Protein AF-A0A1V5JSL5-F1 (afdb_monomer)

Radius of gyration: 21.07 Å; Cα contacts (8 Å, |Δi|>4): 525; chains: 1; bounding box: 49×39×56 Å

Solvent-accessible surface area (backbone atoms only — not comparable to full-atom values): 15839 Å² total; per-residue (Å²): 107,67,76,60,48,75,71,40,87,68,53,88,83,47,91,36,71,46,74,45,79,84,43,42,60,66,65,46,59,67,71,62,41,49,54,54,40,52,53,46,31,54,39,33,77,69,66,75,24,79,28,28,33,38,22,18,40,32,73,51,55,53,72,71,56,50,54,55,42,44,76,36,37,42,53,28,42,31,31,57,52,43,53,55,43,54,65,30,26,52,67,59,66,46,92,55,47,37,68,39,33,56,51,29,50,52,50,39,48,74,73,71,28,44,34,28,41,32,35,28,58,42,39,48,89,47,49,76,64,57,48,51,53,25,45,54,55,45,48,78,66,59,34,56,26,34,35,41,31,54,36,60,27,37,71,92,40,74,58,34,53,33,40,76,71,67,79,39,76,54,40,53,52,68,58,44,32,51,53,46,37,43,46,50,32,55,36,40,70,66,67,20,40,81,76,45,48,42,64,71,67,92,55,59,92,44,55,76,49,44,48,77,45,83,58,35,42,54,53,23,46,12,51,48,37,35,52,53,50,54,51,52,59,72,78,45,89,74,37,32,36,31,14,70,92,43,46,64,29,43,34,20,75,95,40,44,38,36,69,76,66,69,64,54,72,47,78,34,84,83,42,55,82,80,31,41,28,46,71,93,53,89,66,63,49,42,58,65,78,46,51,78,78,65,108

Nearest PDB structures (foldseek):
  6iaz-assembly1_A  TM=8.382E-01  e=1.518E-11  Methanocaldococcus infernus
  5l7l-assembly1_A  TM=8.158E-01  e=1.995E-09  Dehalococcoides mccartyi BTF08
  5l7j-assembly1_A  TM=8.133E-01  e=4.284E-09  Dehalococcoides mccartyi BTF08
  9ccb-assembly1_A  TM=7.423E-01  e=9.466E-06  Methanothermobacter marburgensis
  8qmn-assembly1_A  TM=8.365E-01  e=2.012E-04  Thermotoga maritima MSB8

pLDDT: mean 94.39, std 5.27, range [60.97, 98.62]

Sequence (295 aa):
MRAFLDGCAGWQERSRILAFYGGSFTALESGLLNAYLAVAAQLIESGLVDGFKASTRPDAVDAVLLERLKAAGCVGLELGAQSFDDKVLASSGRGHTAAQTVRAARLIQAAGLELGLQFMPGLPGEDAQSFKLSVEQAVALRPAGFRIYPAVVFAGTRLARFYAAGTYRPLELEQAVRLSLYGATRLSAAGSVCLRLGLPPLMSDRIVAGPYHPAFGELVRSLGFGLMARRLSREGAGPLVVNPADVSALVGYERFNIVEQNFHYVVDAQQPRGGLSRAGEKACLYFSDIIHELI

Mean predicted aligned error: 4.41 Å

Structure (mmCIF, N/CA/C/O backbone):
data_AF-A0A1V5JSL5-F1
#
_entry.id   AF-A0A1V5JSL5-F1
#
loop_
_atom_site.group_PDB
_atom_site.id
_atom_site.type_symbol
_atom_site.label_atom_id
_atom_site.label_alt_id
_atom_site.label_comp_id
_atom_site.label_asym_id
_atom_site.label_entity_id
_atom_site.label_seq_id
_atom_site.pdbx_PDB_ins_code
_atom_site.Cartn_x
_atom_site.Cartn_y
_atom_site.Cartn_z
_atom_site.occupancy
_atom_site.B_iso_or_equiv
_atom_site.auth_seq_id
_atom_site.auth_comp_id
_atom_site.auth_asym_id
_atom_site.auth_atom_id
_atom_site.pdbx_PDB_model_num
ATOM 1 N N . MET A 1 1 ? 7.337 -9.390 25.355 1.00 76.56 1 MET A N 1
ATOM 2 C CA . MET A 1 1 ? 7.633 -8.176 24.559 1.00 76.56 1 MET A CA 1
ATOM 3 C C . MET A 1 1 ? 8.983 -7.567 24.913 1.00 76.56 1 MET A C 1
ATOM 5 O O . MET A 1 1 ? 9.809 -7.483 24.022 1.00 76.56 1 MET A O 1
ATOM 9 N N . ARG A 1 2 ? 9.258 -7.228 26.182 1.00 81.81 2 ARG A N 1
ATOM 10 C CA . ARG A 1 2 ? 10.563 -6.672 26.598 1.00 81.81 2 ARG A CA 1
ATOM 11 C C . ARG A 1 2 ? 11.763 -7.535 26.178 1.00 81.81 2 ARG A C 1
ATOM 13 O O . ARG A 1 2 ? 12.598 -7.048 25.442 1.00 81.81 2 ARG A O 1
ATOM 20 N N . ALA A 1 3 ? 11.733 -8.841 26.451 1.00 85.38 3 ALA A N 1
ATOM 21 C CA . ALA A 1 3 ? 12.776 -9.768 25.989 1.00 85.38 3 ALA A CA 1
ATOM 22 C C . ALA A 1 3 ? 12.985 -9.794 24.456 1.00 85.38 3 ALA A C 1
ATOM 24 O O . ALA A 1 3 ? 14.094 -10.020 23.991 1.00 85.38 3 ALA A O 1
ATOM 25 N N . PHE A 1 4 ? 11.932 -9.560 23.663 1.00 85.62 4 PHE A N 1
ATOM 26 C CA . PHE A 1 4 ? 12.059 -9.442 22.205 1.00 85.62 4 PHE A CA 1
ATOM 27 C C . PHE A 1 4 ? 12.724 -8.116 21.814 1.00 85.62 4 PHE A C 1
ATOM 29 O O . PHE A 1 4 ? 13.609 -8.101 20.964 1.00 85.62 4 PHE A O 1
ATOM 36 N N . LEU A 1 5 ? 12.321 -7.014 22.456 1.00 85.00 5 LEU A N 1
ATOM 37 C CA . LEU A 1 5 ? 12.907 -5.693 22.230 1.00 85.00 5 LEU A CA 1
ATOM 38 C C . LEU A 1 5 ? 14.378 -5.653 22.640 1.00 85.00 5 LEU A C 1
ATOM 40 O O . LEU A 1 5 ? 15.187 -5.157 21.873 1.00 85.00 5 LEU A O 1
ATOM 44 N N . ASP A 1 6 ? 14.747 -6.250 23.772 1.00 85.31 6 ASP A N 1
ATOM 45 C CA . ASP A 1 6 ? 16.138 -6.319 24.234 1.00 85.31 6 ASP A CA 1
ATOM 46 C C . ASP A 1 6 ? 17.054 -7.062 23.238 1.00 85.31 6 ASP A C 1
ATOM 48 O O . ASP A 1 6 ? 18.252 -6.797 23.186 1.00 85.31 6 ASP A O 1
ATOM 52 N N . GLY A 1 7 ? 16.492 -7.940 22.396 1.00 85.88 7 GLY A N 1
ATOM 53 C CA . GLY A 1 7 ? 17.195 -8.576 21.276 1.00 85.88 7 GLY A CA 1
ATOM 54 C C . GLY A 1 7 ? 17.271 -7.740 19.988 1.00 85.88 7 GLY A C 1
ATOM 55 O O . GLY A 1 7 ? 17.940 -8.144 19.038 1.00 85.88 7 GLY A O 1
ATOM 56 N N . CYS A 1 8 ? 16.598 -6.589 19.919 1.00 83.12 8 CYS A N 1
ATOM 57 C CA . CYS A 1 8 ? 16.599 -5.694 18.764 1.00 83.12 8 CYS A CA 1
ATOM 58 C C . CYS A 1 8 ? 17.655 -4.588 18.925 1.00 83.12 8 CYS A C 1
ATOM 60 O O . CYS A 1 8 ? 17.602 -3.788 19.855 1.00 83.12 8 CYS A O 1
ATOM 62 N N . ALA A 1 9 ? 18.590 -4.476 17.980 1.00 82.38 9 ALA A N 1
ATOM 63 C CA . ALA A 1 9 ? 19.616 -3.434 18.022 1.00 82.38 9 ALA A CA 1
ATOM 64 C C . ALA A 1 9 ? 19.020 -2.014 17.907 1.00 82.38 9 ALA A C 1
ATOM 66 O O . ALA A 1 9 ? 18.259 -1.727 16.978 1.00 82.38 9 ALA A O 1
ATOM 67 N N . GLY A 1 10 ? 19.401 -1.126 18.835 1.00 80.62 10 GLY A N 1
ATOM 68 C CA . GLY A 1 10 ? 19.040 0.300 18.822 1.00 80.62 10 GLY A CA 1
ATOM 69 C C . GLY A 1 10 ? 17.539 0.573 18.948 1.00 80.62 10 GLY A C 1
ATOM 70 O O . GLY A 1 10 ? 17.049 1.580 18.438 1.00 80.62 10 GLY A O 1
ATOM 71 N N . TRP A 1 11 ? 16.777 -0.333 19.572 1.00 82.69 11 TRP A N 1
ATOM 72 C CA . TRP A 1 11 ? 15.319 -0.214 19.636 1.00 82.69 11 TRP A CA 1
ATOM 73 C C . TRP A 1 11 ? 14.848 1.024 20.403 1.00 82.69 11 TRP A C 1
ATOM 75 O O . TRP A 1 11 ? 13.760 1.524 20.122 1.00 82.69 11 TRP A O 1
ATOM 85 N N . GLN A 1 12 ? 15.663 1.539 21.327 1.00 81.81 12 GLN A N 1
ATOM 86 C CA . GLN A 1 12 ? 15.378 2.746 22.102 1.00 81.81 12 GLN A CA 1
ATOM 87 C C . GLN A 1 12 ? 15.356 4.016 21.234 1.00 81.81 12 GLN A C 1
ATOM 89 O O . GLN A 1 12 ? 14.626 4.949 21.553 1.00 81.81 12 GLN A O 1
ATOM 94 N N . GLU A 1 13 ? 16.088 4.032 20.117 1.00 85.81 13 GLU A N 1
ATOM 95 C CA . GLU A 1 13 ? 16.239 5.195 19.226 1.00 85.81 13 GLU A CA 1
ATOM 96 C C . GLU A 1 13 ? 15.198 5.234 18.096 1.00 85.81 13 GLU A C 1
ATOM 98 O O . GLU A 1 13 ? 15.164 6.166 17.294 1.00 85.81 13 GLU A O 1
ATOM 103 N N . ARG A 1 14 ? 14.347 4.207 17.997 1.00 85.94 14 ARG A N 1
ATOM 104 C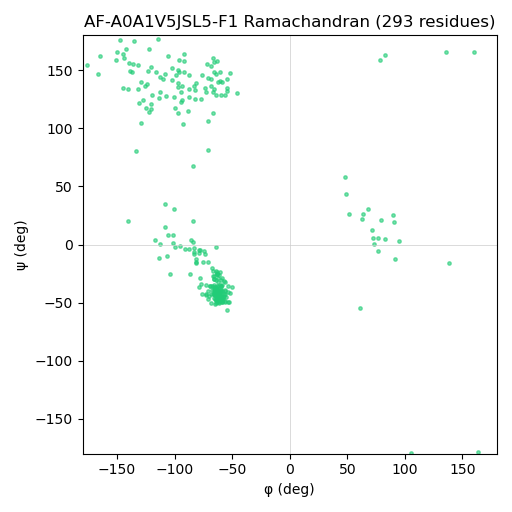 CA . ARG A 1 14 ? 13.343 4.070 16.936 1.00 85.94 14 ARG A CA 1
ATOM 105 C C . ARG A 1 14 ? 11.942 4.198 17.501 1.00 85.94 14 ARG A C 1
ATOM 107 O O . ARG A 1 14 ? 11.666 3.677 18.577 1.00 85.94 14 ARG A O 1
ATOM 114 N N . SER A 1 15 ? 11.045 4.806 16.725 1.00 89.25 15 SER A N 1
ATOM 115 C CA . SER A 1 15 ? 9.621 4.779 17.051 1.00 89.25 15 SER A CA 1
ATOM 116 C C . SER A 1 15 ? 9.051 3.364 16.891 1.00 89.25 15 SER A C 1
ATOM 118 O O . SER A 1 15 ? 9.341 2.666 15.914 1.00 89.25 15 SER A O 1
ATOM 120 N N . ARG A 1 16 ? 8.239 2.937 17.856 1.00 92.31 16 ARG A N 1
ATOM 121 C CA . ARG A 1 16 ? 7.664 1.595 17.984 1.00 92.31 16 ARG A CA 1
ATOM 122 C C . ARG A 1 16 ? 6.155 1.716 18.014 1.00 92.31 16 ARG A C 1
ATOM 124 O O . ARG A 1 16 ? 5.591 2.239 18.966 1.00 92.31 16 ARG A O 1
ATOM 131 N N . ILE A 1 17 ? 5.495 1.203 16.988 1.00 94.38 17 ILE A N 1
ATOM 132 C CA . ILE A 1 17 ? 4.044 1.314 16.849 1.00 94.38 17 ILE A CA 1
ATOM 133 C C . ILE A 1 17 ? 3.418 -0.069 16.976 1.00 94.38 17 ILE A C 1
ATOM 135 O O . ILE A 1 17 ? 3.775 -0.991 16.240 1.00 94.38 17 ILE A O 1
ATOM 139 N N . LEU A 1 18 ? 2.456 -0.206 17.886 1.00 95.25 18 LEU A N 1
ATOM 140 C CA . LEU A 1 18 ? 1.591 -1.381 17.947 1.00 95.25 18 LEU A CA 1
ATOM 141 C C . LEU A 1 18 ? 0.608 -1.343 16.768 1.00 95.25 18 LEU A C 1
ATOM 143 O O . LEU A 1 18 ? -0.028 -0.323 16.529 1.00 95.25 18 LEU A O 1
ATOM 147 N N . ALA A 1 19 ? 0.460 -2.435 16.020 1.00 93.62 19 ALA A N 1
ATOM 148 C CA . ALA A 1 19 ? -0.409 -2.462 14.844 1.00 93.62 19 ALA A CA 1
ATOM 149 C C . ALA A 1 19 ? -1.514 -3.518 14.970 1.00 93.62 19 ALA A C 1
ATOM 151 O O . ALA A 1 19 ? -1.240 -4.717 14.996 1.00 93.62 19 ALA A O 1
ATOM 152 N N . PHE A 1 20 ? -2.771 -3.072 14.988 1.00 94.75 20 PHE A N 1
ATOM 153 C CA . PHE A 1 20 ? -3.944 -3.943 14.938 1.00 94.75 20 PHE A CA 1
ATOM 154 C C . PHE A 1 20 ? -4.412 -4.135 13.487 1.00 94.75 20 PHE A C 1
ATOM 156 O O . PHE A 1 20 ? -5.033 -3.253 12.885 1.00 94.75 20 PHE A O 1
ATOM 163 N N . TYR A 1 21 ? -4.118 -5.302 12.911 1.00 85.00 21 TYR A N 1
ATOM 164 C CA . TYR A 1 21 ? -4.552 -5.687 11.563 1.00 85.00 21 TYR A CA 1
ATOM 165 C C . TYR A 1 21 ? -5.833 -6.535 11.593 1.00 85.00 21 TYR A C 1
ATOM 167 O O . TYR A 1 21 ? -6.160 -7.150 12.602 1.00 85.00 21 TYR A O 1
ATOM 175 N N . GLY A 1 22 ? -6.561 -6.575 10.472 1.00 79.38 22 GLY A N 1
ATOM 176 C CA . GLY A 1 22 ? -7.793 -7.369 10.320 1.00 79.38 22 GLY A CA 1
ATOM 177 C C . GLY A 1 22 ? -8.918 -6.643 9.579 1.00 79.38 22 GLY A C 1
ATOM 178 O O . GLY A 1 22 ? -9.850 -7.276 9.099 1.00 79.38 22 GLY A O 1
ATOM 179 N N . GLY A 1 23 ? -8.818 -5.317 9.436 1.00 79.06 23 GLY A N 1
ATOM 180 C CA . GLY A 1 23 ? -9.755 -4.519 8.639 1.00 79.06 23 GLY A CA 1
ATOM 181 C C . GLY A 1 23 ? -11.108 -4.266 9.307 1.00 79.06 23 GLY A C 1
ATOM 182 O O . GLY A 1 23 ? -11.977 -3.679 8.677 1.00 79.06 23 GLY A O 1
ATOM 183 N N . SER A 1 24 ? -11.291 -4.664 10.567 1.00 89.56 24 SER A N 1
ATOM 184 C CA . SER A 1 24 ? -12.535 -4.483 11.327 1.00 89.56 24 SER A CA 1
ATOM 185 C C . SER A 1 24 ? -12.294 -4.111 12.791 1.00 89.56 24 SER A C 1
ATOM 187 O O . SER A 1 24 ? -13.177 -4.318 13.617 1.00 89.56 24 SER A O 1
ATOM 189 N N . PHE A 1 25 ? -11.107 -3.598 13.140 1.00 93.69 25 PHE A N 1
ATOM 190 C CA . PHE A 1 25 ? -10.732 -3.354 14.539 1.00 93.69 25 PHE A CA 1
ATOM 191 C C . PHE A 1 25 ? -11.728 -2.438 15.260 1.00 93.69 25 PHE A C 1
ATOM 193 O O . PHE A 1 25 ? -12.114 -2.703 16.392 1.00 93.69 25 PHE A O 1
ATOM 200 N N . THR A 1 26 ? -12.218 -1.401 14.579 1.00 91.31 26 THR A N 1
ATOM 201 C CA . THR A 1 26 ? -13.198 -0.476 15.164 1.00 91.31 26 THR A CA 1
ATOM 202 C C . THR A 1 26 ? -14.645 -0.963 15.080 1.00 91.31 26 THR A C 1
ATOM 204 O O . THR A 1 26 ? -15.536 -0.308 15.606 1.00 91.31 26 THR A O 1
ATOM 207 N N . ALA A 1 27 ? -14.882 -2.113 14.446 1.00 92.56 27 ALA A N 1
ATOM 208 C CA . ALA A 1 27 ? -16.181 -2.779 14.374 1.00 92.56 27 ALA A CA 1
ATOM 209 C C . ALA A 1 27 ? -16.299 -3.956 15.364 1.00 92.56 27 ALA A C 1
ATOM 211 O O . ALA A 1 27 ? -17.253 -4.730 15.286 1.00 92.56 27 ALA A O 1
ATOM 212 N N . LEU A 1 28 ? -15.319 -4.129 16.259 1.00 93.62 28 LEU A N 1
ATOM 213 C CA . LEU A 1 28 ? -15.387 -5.106 17.343 1.00 93.62 28 LEU A CA 1
ATOM 214 C C . LEU A 1 28 ? -16.500 -4.746 18.336 1.00 93.62 28 LEU A C 1
ATOM 216 O O . LEU A 1 28 ? -16.892 -3.586 18.468 1.00 93.62 28 LEU A O 1
ATOM 220 N N . GLU A 1 29 ? -16.975 -5.754 19.067 1.00 94.06 29 GLU A N 1
ATOM 221 C CA . GLU A 1 29 ? -17.850 -5.549 20.223 1.00 94.06 29 GLU A CA 1
ATOM 222 C C . GLU A 1 29 ? -17.176 -4.583 21.219 1.00 94.06 29 GLU A C 1
ATOM 224 O O . GLU A 1 29 ? -15.952 -4.584 21.379 1.00 94.06 29 GLU A O 1
ATOM 229 N N . SER A 1 30 ? -17.968 -3.715 21.851 1.00 91.56 30 SER A N 1
ATOM 230 C CA . SER A 1 30 ? -17.466 -2.588 22.642 1.00 91.56 30 SER A CA 1
ATOM 231 C C . SER A 1 30 ? -16.597 -3.018 23.825 1.00 91.56 30 SER A C 1
ATOM 233 O O . SER A 1 30 ? -15.572 -2.382 24.076 1.00 91.56 30 SER A O 1
ATOM 235 N N . GLY A 1 31 ? -16.970 -4.084 24.536 1.00 95.00 31 GLY A N 1
ATOM 236 C CA . GLY A 1 31 ? -16.172 -4.660 25.616 1.00 95.00 31 GLY A CA 1
ATOM 237 C C . GLY A 1 31 ? -14.813 -5.154 25.125 1.00 95.00 31 GLY A C 1
ATOM 238 O O . GLY A 1 31 ? -13.782 -4.808 25.707 1.00 95.00 31 GLY A O 1
ATOM 239 N N . LEU A 1 32 ? -14.791 -5.884 24.008 1.00 95.44 32 LEU A N 1
ATOM 240 C CA . LEU A 1 32 ? -13.544 -6.364 23.408 1.00 95.44 32 LEU A CA 1
ATOM 241 C C . LEU A 1 32 ? -12.659 -5.220 22.887 1.00 95.44 32 LEU A C 1
ATOM 243 O O . LEU A 1 32 ? -11.449 -5.226 23.119 1.00 95.44 32 LEU A O 1
ATOM 247 N N . LEU A 1 33 ? -13.242 -4.220 22.220 1.00 95.38 33 LEU A N 1
ATOM 248 C CA . LEU A 1 33 ? -12.506 -3.033 21.780 1.00 95.38 33 LEU A CA 1
ATOM 249 C C . LEU A 1 33 ? -11.876 -2.316 22.981 1.00 95.38 33 LEU A C 1
ATOM 251 O O . LEU A 1 33 ? -10.686 -2.020 22.956 1.00 95.38 33 LEU A O 1
ATOM 255 N N . ASN A 1 34 ? -12.640 -2.098 24.055 1.00 95.44 34 ASN A N 1
ATOM 256 C CA . ASN A 1 34 ? -12.133 -1.473 25.278 1.00 95.44 34 ASN A CA 1
ATOM 257 C C . ASN A 1 34 ? -10.976 -2.262 25.898 1.00 95.44 34 ASN A C 1
ATOM 259 O O . ASN A 1 34 ? -9.999 -1.655 26.330 1.00 95.44 34 ASN A O 1
ATOM 263 N N . ALA A 1 35 ? -11.047 -3.595 25.900 1.00 96.50 35 ALA A N 1
ATOM 264 C CA . ALA A 1 35 ? -9.958 -4.434 26.388 1.00 96.50 35 ALA A CA 1
ATOM 265 C C . ALA A 1 35 ? -8.671 -4.236 25.565 1.00 96.50 35 ALA A C 1
ATOM 267 O O . ALA A 1 35 ? -7.597 -4.060 26.140 1.00 96.50 35 ALA A O 1
ATOM 268 N N . TYR A 1 36 ? -8.764 -4.189 24.230 1.00 96.50 36 TYR A N 1
ATOM 269 C CA . TYR A 1 36 ? -7.599 -3.913 23.381 1.00 96.50 36 TYR A CA 1
ATOM 270 C C . TYR A 1 36 ? -7.033 -2.505 23.581 1.00 96.50 36 TYR A C 1
ATOM 272 O O . TYR A 1 36 ? -5.813 -2.345 23.624 1.00 96.50 36 TYR A O 1
ATOM 280 N N . LEU A 1 37 ? -7.897 -1.496 23.725 1.00 96.75 37 LEU A N 1
ATOM 281 C CA . LEU A 1 37 ? -7.464 -0.121 23.980 1.00 96.75 37 LEU A CA 1
ATOM 282 C C . LEU A 1 37 ? -6.775 0.018 25.339 1.00 96.75 37 LEU A C 1
ATOM 284 O O . LEU A 1 37 ? -5.752 0.690 25.424 1.00 96.75 37 LEU A O 1
ATOM 288 N N . ALA A 1 38 ? -7.272 -0.663 26.375 1.00 96.81 38 ALA A N 1
ATOM 289 C CA . ALA A 1 38 ? -6.631 -0.684 27.686 1.00 96.81 38 ALA A CA 1
ATOM 290 C C . ALA A 1 38 ? -5.227 -1.305 27.623 1.00 96.81 38 ALA A C 1
ATOM 292 O O . ALA A 1 38 ? -4.283 -0.753 28.184 1.00 96.81 38 ALA A O 1
ATOM 293 N N . VAL A 1 39 ? -5.061 -2.413 26.889 1.00 95.75 39 VAL A N 1
ATOM 294 C CA . VAL A 1 39 ? -3.739 -3.026 26.675 1.00 95.75 39 VAL A CA 1
ATOM 295 C C . VAL A 1 39 ? -2.811 -2.082 25.908 1.00 95.75 39 VAL A C 1
ATOM 297 O O . VAL A 1 39 ? -1.651 -1.935 26.283 1.00 95.75 39 VAL A O 1
ATOM 300 N N . ALA A 1 40 ? -3.299 -1.425 24.852 1.00 96.44 40 ALA A N 1
ATOM 301 C CA . ALA A 1 40 ? -2.497 -0.466 24.096 1.00 96.44 40 ALA A CA 1
ATOM 302 C C . ALA A 1 40 ? -2.023 0.695 24.986 1.00 96.44 40 ALA A C 1
ATOM 304 O O . ALA A 1 40 ? -0.827 0.980 25.009 1.00 96.44 40 ALA A O 1
ATOM 305 N N . ALA A 1 41 ? -2.927 1.286 25.772 1.00 96.88 41 ALA A N 1
ATOM 306 C CA . ALA A 1 41 ? -2.607 2.361 26.707 1.00 96.88 41 ALA A CA 1
ATOM 307 C C . ALA A 1 41 ? -1.544 1.932 27.733 1.00 96.88 41 ALA A C 1
ATOM 309 O O . ALA A 1 41 ? -0.538 2.617 27.885 1.00 96.88 41 ALA A O 1
ATOM 310 N N . GLN A 1 42 ? -1.684 0.749 28.344 1.00 96.12 42 GLN A N 1
ATOM 311 C CA . GLN A 1 42 ? -0.688 0.214 29.285 1.00 96.12 42 GLN A CA 1
ATOM 312 C C . GLN A 1 42 ? 0.698 0.039 28.646 1.00 96.12 42 GLN A C 1
ATOM 314 O O . GLN A 1 42 ? 1.724 0.341 29.259 1.00 96.12 42 GLN A O 1
ATOM 319 N N . LEU A 1 43 ? 0.756 -0.451 27.403 1.00 95.19 43 LEU A N 1
ATOM 320 C CA . LEU A 1 43 ? 2.025 -0.621 26.691 1.00 95.19 43 LEU A CA 1
ATOM 321 C C . LEU A 1 43 ? 2.674 0.728 26.357 1.00 95.19 43 LEU A C 1
ATOM 323 O O . LEU A 1 43 ? 3.901 0.831 26.434 1.00 95.19 43 LEU A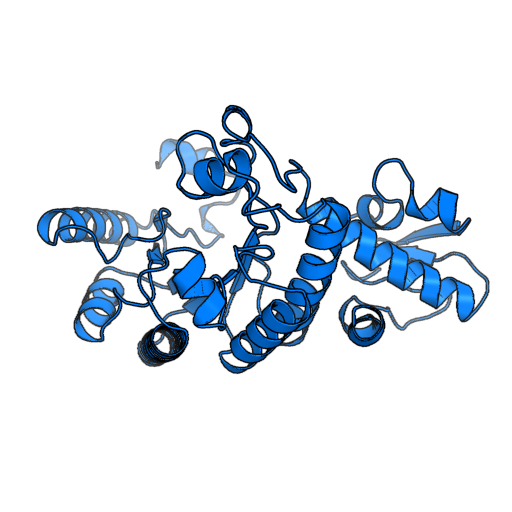 O 1
ATOM 327 N N . ILE A 1 44 ? 1.869 1.742 26.040 1.00 95.94 44 ILE A N 1
ATOM 328 C CA . ILE A 1 44 ? 2.331 3.111 25.787 1.00 95.94 44 ILE A CA 1
ATOM 329 C C . ILE A 1 44 ? 2.856 3.752 27.073 1.00 95.94 44 ILE A C 1
ATOM 331 O O . ILE A 1 44 ? 3.988 4.226 27.101 1.00 95.94 44 ILE A O 1
ATOM 335 N N . GLU A 1 45 ? 2.091 3.693 28.165 1.00 95.75 45 GLU A N 1
ATOM 336 C CA . GLU A 1 45 ? 2.487 4.224 29.478 1.00 95.75 45 GLU A CA 1
ATOM 337 C C . GLU A 1 45 ? 3.781 3.583 29.995 1.00 95.75 45 GLU A C 1
ATOM 339 O O . GLU A 1 45 ? 4.613 4.247 30.609 1.00 95.75 45 GLU A O 1
ATOM 344 N N . SER A 1 46 ? 3.997 2.298 29.698 1.00 93.69 46 SER A N 1
ATOM 345 C CA . SER A 1 46 ? 5.234 1.595 30.056 1.00 93.69 46 SER A CA 1
ATOM 346 C C . SER A 1 46 ? 6.460 1.969 29.202 1.00 93.69 46 SER A C 1
ATOM 348 O O . SER A 1 46 ? 7.559 1.469 29.464 1.00 93.69 46 SER A O 1
ATOM 350 N N . GLY A 1 47 ? 6.284 2.786 28.156 1.00 91.62 47 GLY A N 1
ATOM 351 C CA . GLY A 1 47 ? 7.330 3.187 27.210 1.00 91.62 47 GLY A CA 1
ATOM 352 C C . GLY A 1 47 ? 7.792 2.078 26.257 1.00 91.62 47 GLY A C 1
ATOM 353 O O . GLY A 1 47 ? 8.828 2.211 25.607 1.00 91.62 47 GLY A O 1
ATOM 354 N N . LEU A 1 48 ? 7.067 0.955 26.173 1.00 91.44 48 LEU A N 1
ATOM 355 C CA . LEU A 1 48 ? 7.425 -0.148 25.273 1.00 91.44 48 LEU A CA 1
ATOM 356 C C . LEU A 1 48 ? 7.040 0.141 23.816 1.00 91.44 48 LEU A C 1
ATOM 358 O O . LEU A 1 48 ? 7.690 -0.359 22.896 1.00 91.44 48 LEU A O 1
ATOM 362 N N . VAL A 1 49 ? 5.992 0.936 23.608 1.00 94.75 49 VAL A N 1
ATOM 363 C CA . VAL A 1 49 ? 5.545 1.437 22.301 1.00 94.75 49 VAL A CA 1
ATOM 364 C C . VAL A 1 49 ? 5.194 2.918 22.423 1.00 94.75 49 VAL A C 1
ATOM 366 O O . VAL A 1 49 ? 4.849 3.380 23.502 1.00 94.75 49 VAL A O 1
ATOM 369 N N . ASP A 1 50 ? 5.263 3.656 21.323 1.00 95.19 50 ASP A N 1
ATOM 370 C CA . ASP A 1 50 ? 5.033 5.108 21.287 1.00 95.19 50 ASP A CA 1
ATOM 371 C C . ASP A 1 50 ? 3.617 5.469 20.813 1.00 95.19 50 ASP A C 1
ATOM 373 O O . ASP A 1 50 ? 3.249 6.636 20.725 1.00 95.19 50 ASP A O 1
ATOM 377 N N . GLY A 1 51 ? 2.821 4.458 20.467 1.00 97.25 51 GLY A N 1
ATOM 378 C CA . GLY A 1 51 ? 1.461 4.608 19.978 1.00 97.25 51 GLY A CA 1
ATOM 379 C C . GLY A 1 51 ? 0.969 3.339 19.300 1.00 97.25 51 GLY A C 1
ATOM 380 O O . GLY A 1 51 ? 1.693 2.341 19.188 1.00 97.25 51 GLY A O 1
ATOM 381 N N . PHE A 1 52 ? -0.262 3.383 18.795 1.00 97.69 52 PHE A N 1
ATOM 382 C CA . PHE A 1 52 ? -0.796 2.303 17.976 1.00 97.69 52 PHE A CA 1
ATOM 383 C C . PHE A 1 52 ? -1.459 2.788 16.686 1.00 97.69 52 PHE A C 1
ATOM 385 O O . PHE A 1 52 ? -1.952 3.909 16.585 1.00 97.69 52 PHE A O 1
ATOM 392 N N . LYS A 1 53 ? -1.483 1.909 15.687 1.00 97.25 53 LYS A N 1
ATOM 393 C CA . LYS A 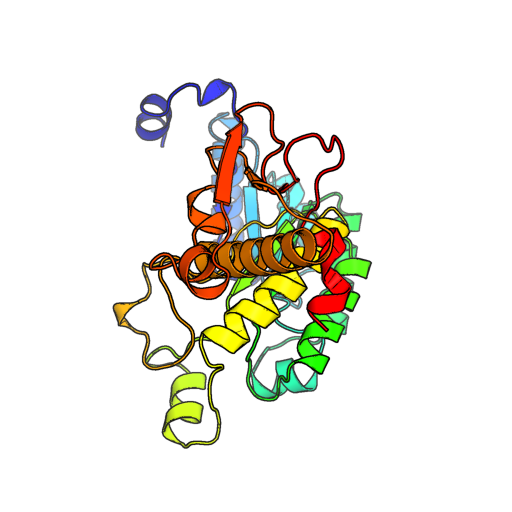1 53 ? -2.249 2.058 14.449 1.00 97.25 53 LYS A CA 1
ATOM 394 C C . LYS A 1 53 ? -3.219 0.897 14.308 1.00 97.25 53 LYS A C 1
ATOM 396 O O . LYS A 1 53 ? -2.949 -0.205 14.788 1.00 97.25 53 LYS A O 1
ATOM 401 N N . ALA A 1 54 ? -4.330 1.116 13.618 1.00 96.88 54 ALA A N 1
ATOM 402 C CA . ALA A 1 54 ? -5.286 0.047 13.347 1.00 96.88 54 ALA A CA 1
ATOM 403 C C . ALA A 1 54 ? -5.835 0.100 11.921 1.00 96.88 54 ALA A C 1
ATOM 405 O O . ALA A 1 54 ? -5.968 1.167 11.329 1.00 96.88 54 ALA A O 1
ATOM 406 N N . SER A 1 55 ? -6.176 -1.064 11.370 1.00 95.69 55 SER A N 1
ATOM 407 C CA . SER A 1 55 ? -6.914 -1.167 10.108 1.00 95.69 55 SER A CA 1
ATOM 408 C C . SER A 1 55 ? -8.406 -1.350 10.359 1.00 95.69 55 SER A C 1
ATOM 410 O O . SER A 1 55 ? -8.803 -2.198 11.165 1.00 95.69 55 SER A O 1
ATOM 412 N N . THR A 1 56 ? -9.243 -0.620 9.625 1.00 95.69 56 THR A N 1
ATOM 413 C CA . THR A 1 56 ? -10.698 -0.730 9.762 1.00 95.69 56 THR A CA 1
ATOM 414 C C . THR A 1 56 ? -11.467 -0.505 8.458 1.00 95.69 56 THR A C 1
ATOM 416 O O . THR A 1 56 ? -10.887 -0.200 7.410 1.00 95.69 56 THR A O 1
ATOM 419 N N . ARG A 1 57 ? -12.789 -0.686 8.524 1.00 94.69 57 ARG A N 1
ATOM 420 C CA . ARG A 1 57 ? -13.717 -0.397 7.436 1.00 94.69 57 ARG A CA 1
ATOM 421 C C . ARG A 1 57 ? -14.168 1.068 7.476 1.00 94.69 57 ARG A C 1
ATOM 423 O O . ARG A 1 57 ? -14.389 1.599 8.565 1.00 94.69 57 ARG A O 1
ATOM 430 N N . PRO A 1 58 ? -14.395 1.697 6.314 1.00 95.94 58 PRO A N 1
ATOM 431 C CA . PRO A 1 58 ? -14.929 3.056 6.223 1.00 95.94 58 PRO A CA 1
ATOM 432 C C . PRO A 1 58 ? -16.235 3.329 6.983 1.00 95.94 58 PRO A C 1
ATOM 434 O O . PRO A 1 58 ? -16.424 4.421 7.512 1.00 95.94 58 PRO A O 1
ATOM 437 N N . ASP A 1 59 ? -17.146 2.359 7.046 1.00 93.62 59 ASP A N 1
ATOM 438 C CA . ASP A 1 59 ? -18.448 2.496 7.709 1.00 93.62 59 ASP A CA 1
ATOM 439 C C . ASP A 1 59 ? -18.360 2.457 9.244 1.00 93.62 59 ASP A C 1
ATOM 441 O O . ASP A 1 59 ? -19.292 2.888 9.917 1.00 93.62 59 ASP A O 1
ATOM 445 N N . ALA A 1 60 ? -17.233 2.002 9.798 1.00 94.62 60 ALA A N 1
ATOM 446 C CA . ALA A 1 60 ? -17.007 1.846 11.233 1.00 94.62 60 ALA A CA 1
ATOM 447 C C . ALA A 1 60 ? -16.182 2.999 11.834 1.00 94.62 60 ALA A C 1
ATOM 449 O O . ALA A 1 60 ? -15.401 2.788 12.763 1.00 94.62 60 ALA A O 1
ATOM 450 N N . VAL A 1 61 ? -16.299 4.205 11.268 1.00 95.69 61 VAL A N 1
ATOM 451 C CA . VAL A 1 61 ? -15.590 5.407 11.725 1.00 95.69 61 VAL A CA 1
ATOM 452 C C . VAL A 1 61 ? -16.575 6.551 11.965 1.00 95.69 61 VAL A C 1
ATOM 454 O O . VAL A 1 61 ? -17.313 6.977 11.068 1.00 95.69 61 VAL A O 1
ATOM 457 N N . ASP A 1 62 ? -16.538 7.082 13.183 1.00 95.56 62 ASP A N 1
ATOM 458 C CA . ASP A 1 62 ? -17.243 8.286 13.610 1.00 95.56 62 ASP A CA 1
ATOM 459 C C . ASP A 1 62 ? -16.373 9.110 14.574 1.00 95.56 62 ASP A C 1
ATOM 461 O O . ASP A 1 62 ? -15.329 8.653 15.038 1.00 95.56 62 ASP A O 1
ATOM 465 N N . ALA A 1 63 ? -16.788 10.346 14.854 1.00 95.56 63 ALA A N 1
ATOM 466 C CA . ALA A 1 63 ? -16.010 11.270 15.675 1.00 95.56 63 ALA A CA 1
ATOM 467 C C . ALA A 1 63 ? -15.838 10.796 17.131 1.00 95.56 63 ALA A C 1
ATOM 469 O O . ALA A 1 63 ? -14.759 10.952 17.695 1.00 95.56 63 ALA A O 1
ATOM 470 N N . VAL A 1 64 ? -16.863 10.178 17.729 1.00 95.19 64 VAL A N 1
ATOM 471 C CA . VAL A 1 64 ? -16.825 9.723 19.132 1.00 95.19 64 VAL A CA 1
ATOM 472 C C . VAL A 1 64 ? -15.815 8.591 19.294 1.00 95.19 64 VAL A C 1
ATOM 474 O O . VAL A 1 64 ? -15.029 8.568 20.241 1.00 95.19 64 VAL A O 1
ATOM 477 N N . LEU A 1 65 ? -15.805 7.657 18.347 1.00 95.19 65 LEU A N 1
ATOM 478 C CA . LEU A 1 65 ? -14.820 6.593 18.280 1.00 95.19 65 LEU A CA 1
ATOM 479 C C . LEU A 1 65 ? -13.402 7.149 18.101 1.00 95.19 65 LEU A C 1
ATOM 481 O O . LEU A 1 65 ? -12.495 6.692 18.791 1.00 95.19 65 LEU A O 1
ATOM 485 N N . LEU A 1 66 ? -13.191 8.113 17.200 1.00 97.44 66 LEU A N 1
ATOM 486 C CA . LEU A 1 66 ? -11.858 8.676 16.959 1.00 97.44 66 LEU A CA 1
ATOM 487 C C . LEU A 1 66 ? -11.277 9.343 18.211 1.00 97.44 66 LEU A C 1
ATOM 489 O O . LEU A 1 66 ? -10.108 9.112 18.517 1.00 97.44 66 LEU A O 1
ATOM 493 N N . GLU A 1 67 ? -12.090 10.076 18.974 1.00 95.81 67 GLU A N 1
ATOM 494 C CA . GLU A 1 67 ? -11.662 10.652 20.256 1.00 95.81 67 GLU A CA 1
ATOM 495 C C . GLU A 1 67 ? -11.252 9.565 21.259 1.00 95.81 67 GLU A C 1
ATOM 497 O O . GLU A 1 67 ? -10.195 9.658 21.883 1.00 95.81 67 GLU A O 1
ATOM 502 N N . ARG A 1 68 ? -12.025 8.474 21.357 1.00 95.25 68 ARG A N 1
ATOM 503 C CA . ARG A 1 68 ? -11.674 7.328 22.216 1.00 95.25 68 ARG A CA 1
ATOM 504 C C . ARG A 1 68 ? -10.360 6.670 21.799 1.00 95.25 68 ARG A C 1
ATOM 506 O O . ARG A 1 68 ? -9.543 6.338 22.652 1.00 95.25 68 ARG A O 1
ATOM 513 N N . LEU A 1 69 ? -10.151 6.474 20.497 1.00 97.06 69 LEU A N 1
ATOM 514 C CA . LEU A 1 69 ? -8.918 5.887 19.973 1.00 97.06 69 LEU A CA 1
ATOM 515 C C . LEU A 1 69 ? -7.716 6.789 20.259 1.00 97.06 69 LEU A C 1
ATOM 517 O O . LEU A 1 69 ? -6.680 6.302 20.707 1.00 97.06 69 LEU A O 1
ATOM 521 N N . LYS A 1 70 ? -7.857 8.098 20.035 1.00 97.12 70 LYS A N 1
ATOM 522 C CA . LYS A 1 70 ? -6.812 9.088 20.303 1.00 97.12 70 LYS A CA 1
ATOM 523 C C . LYS A 1 70 ? -6.453 9.140 21.786 1.00 97.12 70 LYS A C 1
ATOM 525 O O . LYS A 1 70 ? -5.271 9.111 22.114 1.00 97.12 70 LYS A O 1
ATOM 530 N N . ALA A 1 71 ? -7.450 9.123 22.672 1.00 95.81 71 ALA A N 1
ATOM 531 C CA . ALA A 1 71 ? -7.237 9.064 24.118 1.00 95.81 71 ALA A CA 1
ATOM 532 C C . ALA A 1 71 ? -6.470 7.803 24.558 1.00 95.81 71 ALA A C 1
ATOM 534 O O . ALA A 1 71 ? -5.704 7.855 25.513 1.00 95.81 71 ALA A O 1
ATOM 535 N N . ALA A 1 72 ? -6.627 6.689 23.837 1.00 96.56 72 ALA A N 1
ATOM 536 C CA . ALA A 1 72 ? -5.879 5.454 24.074 1.00 96.56 72 ALA A CA 1
ATOM 537 C C . ALA A 1 72 ? -4.484 5.422 23.407 1.00 96.56 72 ALA A C 1
ATOM 539 O O . ALA A 1 72 ? -3.803 4.400 23.479 1.00 96.56 72 ALA A O 1
ATOM 540 N N . GLY A 1 73 ? -4.062 6.497 22.727 1.00 97.56 73 GLY A N 1
ATOM 541 C CA . GLY A 1 73 ? -2.757 6.597 22.065 1.00 97.56 73 GLY A CA 1
ATOM 542 C C . GLY A 1 73 ? -2.719 6.113 20.610 1.00 97.56 73 GLY A C 1
ATOM 543 O O . GLY A 1 73 ? -1.668 5.700 20.109 1.00 97.56 73 GLY A O 1
ATOM 544 N N . CYS A 1 74 ? -3.857 6.144 19.910 1.00 97.94 74 CYS A N 1
ATOM 545 C CA . CYS A 1 74 ? -3.891 5.927 18.465 1.00 97.94 74 CYS A CA 1
ATOM 546 C C . CYS A 1 74 ? -3.161 7.063 17.745 1.00 97.94 74 CYS A C 1
ATOM 548 O O . CYS A 1 74 ? -3.422 8.234 18.018 1.00 97.94 74 CYS A O 1
ATOM 550 N N . VAL A 1 75 ? -2.305 6.720 16.783 1.00 97.81 75 VAL A N 1
ATOM 551 C CA . VAL A 1 75 ? -1.576 7.687 15.945 1.00 97.81 75 VAL A CA 1
ATOM 552 C C . VAL A 1 75 ? -2.006 7.644 14.478 1.00 97.81 75 VAL A C 1
ATOM 554 O O . VAL A 1 75 ? -1.669 8.533 13.701 1.00 97.81 75 VAL A O 1
ATOM 557 N N . GLY A 1 76 ? -2.769 6.627 14.068 1.00 97.56 76 GLY A N 1
ATOM 558 C CA . GLY A 1 76 ? -3.228 6.516 12.687 1.00 97.56 76 GLY A CA 1
ATOM 559 C C . GLY A 1 76 ? -4.162 5.346 12.420 1.00 97.56 76 GLY A C 1
ATOM 560 O O . GLY A 1 76 ? -4.111 4.311 13.087 1.00 97.56 76 GLY A O 1
ATOM 561 N N . LEU A 1 77 ? -4.995 5.501 11.395 1.00 97.88 77 LEU A N 1
ATOM 562 C CA . LEU A 1 77 ? -5.914 4.472 10.928 1.00 97.88 77 LEU A CA 1
ATOM 563 C C . LEU A 1 77 ? -5.720 4.192 9.443 1.00 97.88 77 LEU A C 1
ATOM 565 O O . LEU A 1 77 ? -5.633 5.101 8.622 1.00 97.88 77 LEU A O 1
ATOM 569 N N . GLU A 1 78 ? -5.713 2.911 9.096 1.00 97.44 78 GLU A N 1
ATOM 570 C CA . GLU A 1 78 ? -5.722 2.452 7.715 1.00 97.44 78 GLU A CA 1
ATOM 571 C C . GLU A 1 78 ? -7.144 2.042 7.312 1.00 97.44 78 GLU A C 1
ATOM 573 O O . GLU A 1 78 ? -7.709 1.094 7.863 1.00 97.44 78 GLU A O 1
ATOM 578 N N . LEU A 1 79 ? -7.728 2.731 6.332 1.00 97.81 79 LEU A N 1
ATOM 579 C CA . LEU A 1 79 ? -9.026 2.370 5.777 1.00 97.81 79 LEU A CA 1
ATOM 580 C C . LEU A 1 79 ? -8.864 1.356 4.651 1.00 97.81 79 LEU A C 1
ATOM 582 O O . LEU A 1 79 ? -8.164 1.584 3.658 1.00 97.81 79 LEU A O 1
ATOM 586 N N . GLY A 1 80 ? -9.595 0.254 4.770 1.00 96.81 80 GLY A N 1
ATOM 587 C CA . GLY A 1 80 ? -9.854 -0.626 3.645 1.00 96.81 80 GLY A CA 1
ATOM 588 C C . GLY A 1 80 ? -10.812 0.037 2.656 1.00 96.81 80 GLY A C 1
ATOM 589 O O . GLY A 1 80 ? -11.995 -0.278 2.702 1.00 96.81 80 GLY A O 1
ATOM 590 N N . ALA A 1 81 ? -10.302 0.920 1.792 1.00 97.12 81 ALA A N 1
ATOM 591 C CA . ALA A 1 81 ? -11.068 1.555 0.716 1.00 97.12 81 ALA A CA 1
ATOM 592 C C . ALA A 1 81 ? -11.369 0.571 -0.421 1.00 97.12 81 ALA A C 1
ATOM 594 O O . ALA A 1 81 ? -12.479 0.510 -0.919 1.00 97.12 81 ALA A O 1
ATOM 595 N N . GLN A 1 82 ? -10.367 -0.229 -0.792 1.00 96.69 82 GLN A N 1
ATOM 596 C CA . GLN A 1 82 ? -10.322 -1.166 -1.918 1.00 96.69 82 GLN A CA 1
ATOM 597 C C . GLN A 1 82 ? -10.500 -0.543 -3.305 1.00 96.69 82 GLN A C 1
ATOM 599 O O . GLN A 1 82 ? -9.627 -0.745 -4.146 1.00 96.69 82 GLN A O 1
ATOM 604 N N . SER A 1 83 ? -11.585 0.197 -3.517 1.00 97.88 83 SER A N 1
ATOM 605 C CA . SER A 1 83 ? -11.954 0.896 -4.744 1.00 97.88 83 SER A CA 1
ATOM 606 C C . SER A 1 83 ? -12.783 2.136 -4.385 1.00 97.88 83 SER A C 1
ATOM 608 O O . SER A 1 83 ? -13.371 2.205 -3.307 1.00 97.88 83 SER A O 1
ATOM 610 N N . PHE A 1 84 ? -12.841 3.119 -5.277 1.00 98.25 84 PHE A N 1
ATOM 611 C CA . PHE A 1 84 ? -13.780 4.240 -5.177 1.00 98.25 84 PHE A CA 1
ATOM 612 C C . PHE A 1 84 ? -14.895 4.162 -6.237 1.00 98.25 84 PHE A C 1
ATOM 614 O O . PHE A 1 84 ? -15.617 5.132 -6.462 1.00 98.25 84 PHE A O 1
ATOM 621 N N . ASP A 1 85 ? -15.057 3.003 -6.877 1.00 98.25 85 ASP A N 1
ATOM 622 C CA . ASP A 1 85 ? -16.204 2.700 -7.729 1.00 98.25 85 ASP A CA 1
ATOM 623 C C . ASP A 1 85 ? -17.249 1.896 -6.938 1.00 98.25 85 ASP A C 1
ATOM 625 O O . ASP A 1 85 ? -17.027 0.741 -6.563 1.00 98.25 85 ASP A O 1
ATOM 629 N N . ASP A 1 86 ? -18.419 2.494 -6.698 1.00 98.19 86 ASP A N 1
ATOM 630 C CA . ASP A 1 86 ? -19.500 1.856 -5.940 1.00 98.19 86 ASP A CA 1
ATOM 631 C C . ASP A 1 86 ? -20.016 0.559 -6.595 1.00 98.19 86 ASP A C 1
ATOM 633 O O . ASP A 1 86 ? -20.480 -0.340 -5.889 1.00 98.19 86 ASP A O 1
ATOM 637 N N . LYS A 1 87 ? -19.894 0.394 -7.922 1.00 97.56 87 LYS A N 1
ATOM 638 C CA . LYS A 1 87 ? -20.251 -0.865 -8.602 1.00 97.56 87 LYS A CA 1
ATOM 639 C C . LYS A 1 87 ? -19.254 -1.973 -8.270 1.00 97.56 87 LYS A C 1
ATOM 641 O O . LYS A 1 87 ? -19.657 -3.116 -8.032 1.00 97.56 87 LYS A O 1
ATOM 646 N N . VAL A 1 88 ? -17.964 -1.641 -8.216 1.00 97.88 88 VAL A N 1
ATOM 647 C CA . VAL A 1 88 ? -16.896 -2.571 -7.812 1.00 97.88 88 VAL A CA 1
ATOM 648 C C . VAL A 1 88 ? -17.069 -2.960 -6.347 1.00 97.88 88 VAL A C 1
ATOM 650 O O . VAL A 1 88 ? -17.043 -4.146 -6.007 1.00 97.88 88 VAL A O 1
ATOM 653 N N . LEU A 1 89 ? -17.322 -1.982 -5.473 1.00 97.62 89 LEU A N 1
ATOM 654 C CA . LEU A 1 89 ? -17.573 -2.222 -4.052 1.00 97.62 89 LEU A CA 1
ATOM 655 C C . LEU A 1 89 ? -18.785 -3.145 -3.847 1.00 97.62 89 LEU A C 1
ATOM 657 O O . LEU A 1 89 ? -18.670 -4.165 -3.159 1.00 97.62 89 LEU A O 1
ATOM 661 N N . ALA A 1 90 ? -19.913 -2.856 -4.500 1.00 96.50 90 ALA A N 1
ATOM 662 C CA . ALA A 1 90 ? -21.136 -3.648 -4.384 1.00 96.50 90 ALA A CA 1
ATOM 663 C C . ALA A 1 90 ? -20.971 -5.083 -4.914 1.00 96.50 90 ALA A C 1
ATOM 665 O O . ALA A 1 90 ? -21.319 -6.048 -4.225 1.00 96.50 90 ALA A O 1
ATOM 666 N N . SER A 1 91 ? -20.401 -5.254 -6.110 1.00 95.19 91 SER A N 1
ATOM 667 C CA . SER A 1 91 ? -20.184 -6.581 -6.714 1.00 95.19 91 SER A CA 1
ATOM 668 C C . SER A 1 91 ? -19.181 -7.435 -5.925 1.00 95.19 91 SER A C 1
ATOM 670 O O . SER A 1 91 ? -19.330 -8.656 -5.830 1.00 95.19 91 SER A O 1
ATOM 672 N N . SER A 1 92 ? -18.226 -6.787 -5.257 1.00 93.56 92 SER A N 1
ATOM 673 C CA . SER A 1 92 ? -17.280 -7.416 -4.331 1.00 93.56 92 SER A CA 1
ATOM 674 C C . SER A 1 92 ? -17.874 -7.720 -2.952 1.00 93.56 92 SER A C 1
ATOM 676 O O . SER A 1 92 ? -17.208 -8.330 -2.113 1.00 93.56 92 SER A O 1
ATOM 678 N N . GLY A 1 93 ? -19.118 -7.306 -2.691 1.00 92.19 93 GLY A N 1
ATOM 679 C CA . GLY A 1 93 ? -19.777 -7.469 -1.398 1.00 92.19 93 GLY A CA 1
ATOM 680 C C . GLY A 1 93 ? -19.160 -6.621 -0.287 1.00 92.19 93 GLY A C 1
ATOM 681 O O . GLY A 1 93 ? -19.157 -7.046 0.869 1.00 92.19 93 GLY A O 1
ATOM 682 N N . ARG A 1 94 ? -18.602 -5.453 -0.621 1.00 93.31 94 ARG A N 1
ATOM 683 C CA . ARG A 1 94 ? -18.155 -4.478 0.375 1.00 93.31 94 ARG A CA 1
ATOM 684 C C . ARG A 1 94 ? -19.378 -3.810 0.999 1.00 93.31 94 ARG A C 1
ATOM 686 O O . ARG A 1 94 ? -20.310 -3.425 0.306 1.00 93.31 94 ARG A O 1
ATOM 693 N N . GLY A 1 95 ? -19.374 -3.696 2.324 1.00 91.19 95 GLY A N 1
ATOM 694 C CA . GLY A 1 95 ? -20.469 -3.100 3.101 1.00 91.19 95 GLY A CA 1
ATOM 695 C C . GLY A 1 95 ? -20.405 -1.574 3.210 1.00 91.19 95 GLY A C 1
ATOM 696 O O . GLY A 1 95 ? -20.955 -1.025 4.157 1.00 91.19 95 GLY A O 1
ATOM 697 N N . HIS A 1 96 ? -19.684 -0.901 2.312 1.00 96.06 96 HIS A N 1
ATOM 698 C CA . HIS A 1 96 ? -19.516 0.549 2.321 1.00 96.06 96 HIS A CA 1
ATOM 699 C C . HIS A 1 96 ? -19.438 1.108 0.895 1.00 96.06 96 HIS A C 1
ATOM 701 O O . HIS A 1 96 ? -19.189 0.371 -0.057 1.00 96.06 96 HIS A O 1
ATOM 707 N N . THR A 1 97 ? -19.626 2.421 0.785 1.00 98.06 97 THR A N 1
ATOM 708 C CA . THR A 1 97 ? -19.556 3.221 -0.446 1.00 98.06 97 THR A CA 1
ATOM 709 C C . THR A 1 97 ? -18.279 4.058 -0.499 1.00 98.06 97 THR A C 1
ATOM 711 O O . THR A 1 97 ? -17.670 4.359 0.535 1.00 98.06 97 THR A O 1
ATOM 714 N N . ALA A 1 98 ? -17.916 4.529 -1.690 1.00 98.19 98 ALA A N 1
ATOM 715 C CA . ALA A 1 98 ? -16.832 5.483 -1.901 1.00 98.19 98 ALA A CA 1
ATOM 716 C C . ALA A 1 98 ? -17.035 6.767 -1.072 1.00 98.19 98 ALA A C 1
ATOM 718 O O . ALA A 1 98 ? -16.099 7.278 -0.453 1.00 98.19 98 ALA A O 1
ATOM 719 N N . ALA A 1 99 ? -18.278 7.250 -0.971 1.00 98.31 99 ALA A N 1
ATOM 720 C CA . ALA A 1 99 ? -18.622 8.421 -0.164 1.00 98.31 99 ALA A CA 1
ATOM 721 C C . ALA A 1 99 ? -18.346 8.210 1.337 1.00 98.31 99 ALA A C 1
ATOM 723 O O . ALA A 1 99 ? -17.842 9.114 2.010 1.00 98.31 99 ALA A O 1
ATOM 724 N N . GLN A 1 100 ? -18.624 7.014 1.869 1.00 98.12 100 GLN A N 1
ATOM 725 C CA . GLN A 1 100 ? -18.281 6.670 3.253 1.00 98.12 100 GLN A CA 1
ATOM 726 C C . GLN A 1 100 ? -16.764 6.628 3.465 1.00 98.12 100 GLN A C 1
ATOM 728 O O . GLN A 1 100 ? -16.299 7.130 4.487 1.00 98.12 100 GLN A O 1
ATOM 733 N N . THR A 1 101 ? -15.994 6.128 2.494 1.00 98.44 101 THR A N 1
ATOM 734 C CA . THR A 1 101 ? -14.521 6.186 2.511 1.00 98.44 101 THR A CA 1
ATOM 735 C C . THR A 1 101 ? -14.012 7.619 2.576 1.00 98.44 101 THR A C 1
ATOM 737 O O . THR A 1 101 ? -13.216 7.940 3.458 1.00 98.44 101 THR A O 1
ATOM 740 N N . VAL A 1 102 ? -14.510 8.509 1.712 1.00 98.62 102 VAL A N 1
ATOM 741 C CA . VAL A 1 102 ? -14.134 9.934 1.724 1.00 98.62 102 VAL A CA 1
ATOM 742 C C . VAL A 1 102 ? -14.487 10.591 3.062 1.00 98.62 102 VAL A C 1
ATOM 744 O O . VAL A 1 102 ? -13.673 11.323 3.627 1.00 98.62 102 VAL A O 1
ATOM 747 N N . ARG A 1 103 ? -15.683 10.323 3.600 1.00 98.50 103 ARG A N 1
ATOM 748 C CA . ARG A 1 103 ? -16.112 10.851 4.904 1.00 98.50 103 ARG A CA 1
ATOM 749 C C . ARG A 1 103 ? -15.196 10.371 6.031 1.00 98.50 103 ARG A C 1
ATOM 751 O O . ARG A 1 103 ? -14.729 11.196 6.811 1.00 98.50 103 ARG A O 1
ATOM 758 N N . ALA A 1 104 ? -14.930 9.070 6.113 1.00 98.38 104 ALA A N 1
ATOM 759 C CA . ALA A 1 104 ? -14.069 8.492 7.142 1.00 98.38 104 ALA A CA 1
ATOM 760 C C . ALA A 1 104 ? -12.637 9.041 7.057 1.00 98.38 104 ALA A C 1
ATOM 762 O O . ALA A 1 104 ? -12.072 9.426 8.076 1.00 98.38 104 ALA A O 1
ATOM 763 N N . ALA A 1 105 ? -12.087 9.160 5.845 1.00 98.62 105 ALA A N 1
ATOM 764 C CA . ALA A 1 105 ? -10.774 9.752 5.605 1.00 98.62 105 ALA A CA 1
ATOM 765 C C . ALA A 1 105 ? -10.677 11.183 6.156 1.00 98.62 105 ALA A C 1
ATOM 767 O O . ALA A 1 105 ? -9.753 11.499 6.906 1.00 98.62 105 ALA A O 1
ATOM 768 N N . ARG A 1 106 ? -11.673 12.026 5.855 1.00 98.44 106 ARG A N 1
ATOM 769 C CA . ARG A 1 106 ? -11.726 13.408 6.354 1.00 98.44 106 ARG A CA 1
ATOM 770 C C . ARG A 1 106 ? -11.862 13.479 7.874 1.00 98.44 106 ARG A C 1
ATOM 772 O O . ARG A 1 106 ? -11.225 14.329 8.484 1.00 98.44 106 ARG A O 1
ATOM 779 N N . LEU A 1 107 ? -12.654 12.594 8.485 1.00 98.50 107 LEU A N 1
ATOM 780 C CA . LEU A 1 107 ? -12.787 12.525 9.945 1.00 98.50 107 LEU A CA 1
ATOM 781 C C . LEU A 1 107 ? -11.459 12.152 10.619 1.00 98.50 107 LEU A C 1
ATOM 783 O O . LEU A 1 107 ? -11.068 12.802 11.584 1.00 98.50 107 LEU A O 1
ATOM 787 N N . ILE A 1 108 ? -10.744 11.156 10.086 1.00 98.50 108 ILE A N 1
ATOM 788 C CA . ILE A 1 108 ? -9.429 10.728 10.593 1.00 98.50 108 ILE A CA 1
ATOM 789 C C . ILE A 1 108 ? -8.433 11.891 10.553 1.00 98.50 108 ILE A C 1
ATOM 791 O O . ILE A 1 108 ? -7.791 12.191 11.558 1.00 98.50 108 ILE A O 1
ATOM 795 N N . GLN A 1 109 ? -8.356 12.585 9.416 1.00 98.12 109 GLN A N 1
ATOM 796 C CA . GLN A 1 109 ? -7.466 13.735 9.252 1.00 98.12 109 GLN A CA 1
ATOM 797 C C . GLN A 1 109 ? -7.850 14.895 10.179 1.00 98.12 109 GLN A C 1
ATOM 799 O O . GLN A 1 109 ? -6.975 15.493 10.799 1.00 98.12 109 GLN A O 1
ATOM 804 N N . ALA A 1 110 ? -9.147 15.188 10.324 1.00 97.81 110 ALA A N 1
ATOM 805 C CA . ALA A 1 110 ? -9.636 16.235 11.222 1.00 97.81 110 ALA A CA 1
ATOM 806 C C . ALA A 1 110 ? -9.340 15.939 12.704 1.00 97.81 110 ALA A C 1
ATOM 808 O O . ALA A 1 110 ? -9.101 16.866 13.473 1.00 97.81 110 ALA A O 1
ATOM 809 N N . ALA A 1 111 ? -9.293 14.662 13.098 1.00 97.62 111 ALA A N 1
ATOM 810 C CA . ALA A 1 111 ? -8.890 14.243 14.443 1.00 97.62 111 ALA A CA 1
ATOM 811 C C . ALA A 1 111 ? -7.369 14.373 14.700 1.00 97.62 111 ALA A C 1
ATOM 813 O O . ALA A 1 111 ? -6.913 14.212 15.841 1.00 97.62 111 ALA A O 1
ATOM 814 N N . GLY A 1 112 ? -6.581 14.682 13.661 1.00 97.12 112 GLY A N 1
ATOM 815 C CA . GLY A 1 112 ? -5.121 14.765 13.713 1.00 97.12 112 GLY A CA 1
ATOM 816 C C . GLY A 1 112 ? -4.423 13.403 13.661 1.00 97.12 112 GLY A C 1
ATOM 817 O O . GLY A 1 112 ? -3.285 13.294 14.106 1.00 97.12 112 GLY A O 1
ATOM 818 N N . LEU A 1 113 ? -5.102 12.366 13.163 1.00 98.12 113 LEU A N 1
ATOM 819 C CA . LEU A 1 113 ? -4.547 11.022 13.008 1.00 98.12 113 LEU A CA 1
ATOM 820 C C . LEU A 1 113 ? -4.024 10.810 11.585 1.00 98.12 113 LEU A C 1
ATOM 822 O O . LEU A 1 113 ? -4.580 11.331 10.614 1.00 98.12 113 LEU A O 1
ATOM 826 N N . GLU A 1 114 ? -2.985 9.989 11.439 1.00 98.06 114 GLU A N 1
ATOM 827 C CA . GLU A 1 114 ? -2.499 9.601 10.117 1.00 98.06 114 GLU A CA 1
ATOM 828 C C . GLU A 1 114 ? -3.531 8.742 9.374 1.00 98.06 114 GLU A C 1
ATOM 830 O O . GLU A 1 114 ? -4.040 7.748 9.900 1.00 98.06 114 GLU A O 1
ATOM 835 N N . LEU A 1 115 ? -3.799 9.095 8.117 1.00 98.62 115 LEU A N 1
ATOM 836 C CA . LEU A 1 115 ? -4.656 8.323 7.222 1.00 98.62 115 LEU A CA 1
ATOM 837 C C . LEU A 1 115 ? -3.821 7.361 6.372 1.00 98.62 115 LEU A C 1
ATOM 839 O O . LEU A 1 115 ? -2.956 7.794 5.612 1.00 98.62 115 LEU A O 1
ATOM 843 N N . GLY A 1 116 ? -4.140 6.071 6.428 1.00 98.25 116 GLY A N 1
ATOM 844 C CA . GLY A 1 116 ? -3.698 5.076 5.455 1.00 98.25 116 GLY A CA 1
ATOM 845 C C . GLY A 1 116 ? -4.842 4.605 4.557 1.00 98.25 116 GLY A C 1
ATOM 846 O O . GLY A 1 116 ? -5.975 4.498 5.021 1.00 98.25 116 GLY A O 1
ATOM 847 N N . LEU A 1 117 ? -4.561 4.279 3.292 1.00 98.38 117 LEU A N 1
ATOM 848 C CA . LEU A 1 117 ? -5.546 3.690 2.370 1.00 98.38 117 LEU A CA 1
ATOM 849 C C . LEU A 1 117 ? -5.058 2.363 1.781 1.00 98.38 117 LEU A C 1
ATOM 851 O O . LEU A 1 117 ? -3.903 2.226 1.381 1.00 98.38 117 LEU A O 1
ATOM 855 N N . GLN A 1 118 ? -5.952 1.381 1.696 1.00 97.56 118 GLN A N 1
ATOM 856 C CA . GLN A 1 118 ? -5.659 0.070 1.109 1.00 97.56 118 GLN A CA 1
ATOM 857 C C . GLN A 1 118 ? -6.447 -0.125 -0.185 1.00 97.56 118 GLN A C 1
ATOM 859 O O . GLN A 1 118 ? -7.664 0.059 -0.188 1.00 97.56 118 GLN A O 1
ATOM 864 N N . PHE A 1 119 ? -5.771 -0.555 -1.249 1.00 97.75 119 PHE A N 1
ATOM 865 C CA . PHE A 1 119 ? -6.340 -0.805 -2.575 1.00 97.75 119 PHE A CA 1
ATOM 866 C C . PHE A 1 119 ? -6.241 -2.273 -2.955 1.00 97.75 119 PHE A C 1
ATOM 868 O O . PHE A 1 119 ? -5.287 -2.959 -2.572 1.00 97.75 119 PHE A O 1
ATOM 875 N N . MET A 1 120 ? -7.214 -2.735 -3.741 1.00 96.94 120 MET A N 1
ATOM 876 C CA . MET A 1 120 ? -7.243 -4.105 -4.237 1.00 96.94 120 MET A CA 1
ATOM 877 C C . MET A 1 120 ? -7.563 -4.166 -5.733 1.00 96.94 120 MET A C 1
ATOM 879 O O . MET A 1 120 ? -8.709 -4.447 -6.065 1.00 96.94 120 MET A O 1
ATOM 883 N N . PRO A 1 121 ? -6.585 -3.928 -6.631 1.00 97.94 121 PRO A N 1
ATOM 884 C CA . PRO A 1 121 ? -6.833 -3.998 -8.066 1.00 97.94 121 PRO A CA 1
ATOM 885 C C . PRO A 1 121 ? -7.301 -5.393 -8.489 1.00 97.94 121 PRO A C 1
ATOM 887 O O . PRO A 1 121 ? -6.761 -6.406 -8.029 1.00 97.94 121 PRO A O 1
ATOM 890 N N . GLY A 1 122 ? -8.257 -5.438 -9.411 1.00 97.25 122 GLY A N 1
ATOM 891 C CA . GLY A 1 122 ? -8.775 -6.674 -9.995 1.00 97.25 122 GLY A CA 1
ATOM 892 C C . GLY A 1 122 ? -9.968 -7.255 -9.253 1.00 97.25 122 GLY A C 1
ATOM 893 O O . GLY A 1 122 ? -10.234 -8.446 -9.378 1.00 97.25 122 GLY A O 1
ATOM 894 N N . LEU A 1 123 ? -10.666 -6.455 -8.449 1.00 97.81 123 LEU A N 1
ATOM 895 C CA . LEU A 1 123 ? -11.918 -6.887 -7.836 1.00 97.81 123 LEU A CA 1
ATOM 896 C C . LEU A 1 123 ? -13.001 -7.184 -8.895 1.00 97.81 123 LEU A C 1
ATOM 898 O O . LEU A 1 123 ? -12.922 -6.683 -10.017 1.00 97.81 123 LEU A O 1
ATOM 902 N N . PRO A 1 124 ? -14.031 -7.994 -8.571 1.00 97.38 124 PRO A N 1
ATOM 903 C CA . PRO A 1 124 ? -15.181 -8.186 -9.451 1.00 97.38 124 PRO A CA 1
ATOM 904 C C . PRO A 1 124 ? -15.711 -6.864 -10.023 1.00 97.38 124 PRO A C 1
ATOM 906 O O . PRO A 1 124 ? -15.927 -5.907 -9.285 1.00 97.38 124 PRO A O 1
ATOM 909 N N . GLY A 1 125 ? -15.901 -6.820 -11.343 1.00 94.19 125 GLY A N 1
ATOM 910 C CA . GLY A 1 125 ? -16.400 -5.639 -12.051 1.00 94.19 125 GLY A CA 1
ATOM 911 C C . GLY A 1 125 ? -15.409 -4.479 -12.192 1.00 94.19 125 GLY A C 1
ATOM 912 O O . GLY A 1 125 ? -15.789 -3.467 -12.770 1.00 94.19 125 GLY A O 1
ATOM 913 N N . GLU A 1 126 ? -14.178 -4.598 -11.686 1.00 97.25 126 GLU A N 1
ATOM 914 C CA . GLU A 1 126 ? -13.149 -3.565 -11.814 1.00 97.25 126 GLU A CA 1
ATOM 915 C C . GLU A 1 126 ? -12.357 -3.733 -13.111 1.00 97.25 126 GLU A C 1
ATOM 917 O O . GLU A 1 126 ? -11.896 -4.828 -13.438 1.00 97.25 126 GLU A O 1
ATOM 922 N N . ASP A 1 127 ? -12.158 -2.629 -13.824 1.00 95.88 127 ASP A N 1
ATOM 923 C CA . ASP A 1 127 ? -11.250 -2.549 -14.959 1.00 95.88 127 ASP A CA 1
ATOM 924 C C . ASP A 1 127 ? -10.068 -1.608 -14.662 1.00 95.88 127 ASP A C 1
ATOM 926 O O . ASP A 1 127 ? -9.946 -0.997 -13.594 1.00 95.88 127 ASP A O 1
ATOM 930 N N . ALA A 1 128 ? -9.142 -1.511 -15.618 1.00 95.94 128 ALA A N 1
ATOM 931 C CA . ALA A 1 128 ? -7.967 -0.661 -15.474 1.00 95.94 128 ALA A CA 1
ATOM 932 C C . ALA A 1 128 ? -8.334 0.819 -15.272 1.00 95.94 128 ALA A C 1
ATOM 934 O O . ALA A 1 128 ? -7.650 1.521 -14.526 1.00 95.94 128 ALA A O 1
ATOM 935 N N . GLN A 1 129 ? -9.396 1.302 -15.919 1.00 96.31 129 GLN A N 1
ATOM 936 C CA . GLN A 1 129 ? -9.794 2.701 -15.860 1.00 96.31 129 GLN A CA 1
ATOM 937 C C . GLN A 1 129 ? -10.484 3.032 -14.534 1.00 96.31 129 GLN A C 1
ATOM 939 O O . GLN A 1 129 ? -10.156 4.050 -13.921 1.00 96.31 129 GLN A O 1
ATOM 944 N N . SER A 1 130 ? -11.375 2.171 -14.042 1.00 96.81 130 SER A N 1
ATOM 945 C CA . SER A 1 130 ? -12.017 2.337 -12.734 1.00 96.81 130 SER A CA 1
ATOM 946 C C . SER A 1 130 ? -10.993 2.293 -11.595 1.00 96.81 130 SER A C 1
ATOM 948 O O . SER A 1 130 ? -11.073 3.089 -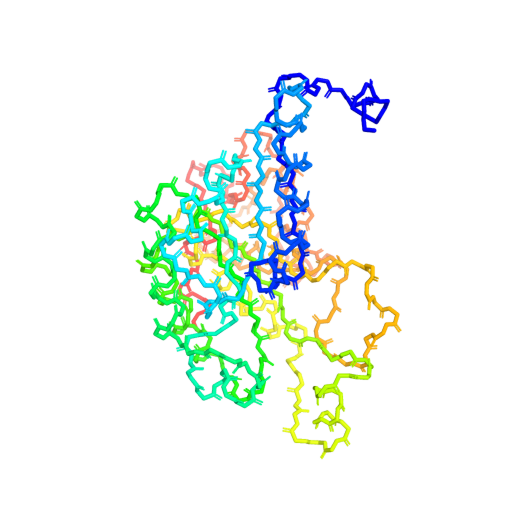10.652 1.00 96.81 130 SER A O 1
ATOM 950 N N . PHE A 1 131 ? -9.967 1.438 -11.701 1.00 98.00 131 PHE A N 1
ATOM 951 C CA . PHE A 1 131 ? -8.854 1.428 -10.751 1.00 98.00 131 PHE A CA 1
ATOM 952 C C . PHE A 1 131 ? -8.050 2.737 -10.795 1.00 98.00 131 PHE A C 1
ATOM 954 O O . PHE A 1 131 ? -7.795 3.341 -9.750 1.00 98.00 131 PHE A O 1
ATOM 961 N N . LYS A 1 132 ? -7.684 3.224 -11.991 1.00 96.81 132 LYS A N 1
ATOM 962 C CA . LYS A 1 132 ? -6.961 4.499 -12.149 1.00 96.81 132 LYS A CA 1
ATOM 963 C C . LYS A 1 132 ? -7.743 5.672 -11.553 1.00 96.81 132 LYS A C 1
ATOM 965 O O . LYS A 1 132 ? -7.177 6.453 -10.792 1.00 96.81 132 LYS A O 1
ATOM 970 N N . LEU A 1 133 ? -9.048 5.757 -11.817 1.00 97.44 133 LEU A N 1
ATOM 971 C CA . LEU A 1 133 ? -9.922 6.770 -11.217 1.00 97.44 133 LEU A CA 1
ATOM 972 C C . LEU A 1 133 ? -9.954 6.669 -9.686 1.00 97.44 133 LEU A C 1
ATOM 974 O O . LEU A 1 133 ? -9.908 7.691 -9.002 1.00 97.44 133 LEU A O 1
ATOM 978 N N . SER A 1 134 ? -9.966 5.451 -9.141 1.00 98.19 134 SER A N 1
ATOM 979 C CA . SER A 1 134 ? -9.902 5.224 -7.693 1.00 98.19 134 SER A CA 1
ATOM 980 C C . SER A 1 134 ? -8.593 5.723 -7.077 1.00 98.19 134 SER A C 1
ATOM 982 O O . SER A 1 134 ? -8.600 6.311 -5.995 1.00 98.19 134 SER A O 1
ATOM 984 N N . VAL A 1 135 ? -7.472 5.542 -7.777 1.00 98.31 135 VAL A N 1
ATOM 985 C CA . VAL A 1 135 ? -6.168 6.087 -7.374 1.00 98.31 135 VAL A CA 1
ATOM 986 C C . VAL A 1 135 ? -6.177 7.617 -7.400 1.00 98.31 135 VAL A C 1
ATOM 988 O O . VAL A 1 135 ? -5.705 8.232 -6.447 1.00 98.31 135 VAL A O 1
ATOM 991 N N . GLU A 1 136 ? -6.741 8.255 -8.429 1.00 97.75 136 GLU A N 1
ATOM 992 C CA . GLU A 1 136 ? -6.808 9.725 -8.483 1.00 97.75 136 GLU A CA 1
ATOM 993 C C . GLU A 1 136 ? -7.673 10.309 -7.355 1.00 97.75 136 GLU A C 1
ATOM 995 O O . GLU A 1 136 ? -7.303 11.309 -6.734 1.00 97.75 136 GLU A O 1
ATOM 1000 N N . GLN A 1 137 ? -8.785 9.654 -7.009 1.00 98.06 137 GLN A N 1
ATOM 1001 C CA . GLN A 1 137 ? -9.579 10.053 -5.843 1.00 98.06 137 GLN A CA 1
ATOM 1002 C C . GLN A 1 137 ? -8.791 9.916 -4.535 1.00 98.06 137 GLN A C 1
ATOM 1004 O O . GLN A 1 137 ? -8.864 10.785 -3.666 1.00 98.06 137 GLN A O 1
ATOM 1009 N N . ALA A 1 138 ? -7.993 8.859 -4.403 1.00 98.31 138 ALA A N 1
ATOM 1010 C CA . ALA A 1 138 ? -7.129 8.663 -3.249 1.00 98.31 138 ALA A CA 1
ATOM 1011 C C . ALA A 1 138 ? -6.030 9.726 -3.136 1.00 98.31 138 ALA A C 1
ATOM 1013 O O . ALA A 1 138 ? -5.772 10.219 -2.039 1.00 98.31 138 ALA A O 1
ATOM 1014 N N . VAL A 1 139 ? -5.422 10.125 -4.258 1.00 98.25 139 VAL A N 1
ATOM 1015 C CA . VAL A 1 139 ? -4.446 11.226 -4.312 1.00 98.25 139 VAL A CA 1
ATOM 1016 C C . VAL A 1 139 ? -5.056 12.513 -3.751 1.00 98.25 139 VAL A C 1
ATOM 1018 O O . VAL A 1 139 ? -4.423 13.186 -2.937 1.00 98.25 139 VAL A O 1
ATOM 1021 N N . ALA A 1 140 ? -6.313 12.820 -4.091 1.00 98.12 140 ALA A N 1
ATOM 1022 C CA . ALA A 1 140 ? -7.011 13.994 -3.560 1.00 98.12 140 ALA A CA 1
ATOM 1023 C C . ALA A 1 140 ? -7.219 13.948 -2.030 1.00 98.12 140 ALA A C 1
ATOM 1025 O O . ALA A 1 140 ? -7.308 14.997 -1.388 1.00 98.12 140 ALA A O 1
ATOM 1026 N N . LEU A 1 141 ? -7.258 12.752 -1.430 1.00 98.19 141 LEU A N 1
ATOM 1027 C CA . LEU A 1 141 ? -7.347 12.568 0.023 1.00 98.19 141 LEU A CA 1
ATOM 1028 C C . LEU A 1 141 ? -5.994 12.692 0.735 1.00 98.19 141 LEU A C 1
ATOM 1030 O O . LEU A 1 141 ? -5.989 12.812 1.956 1.00 98.19 141 LEU A O 1
ATOM 1034 N N . ARG A 1 142 ? -4.866 12.694 0.009 1.00 97.81 142 ARG A N 1
ATOM 1035 C CA . ARG A 1 142 ? -3.503 12.834 0.558 1.00 97.81 142 ARG A CA 1
ATOM 1036 C C . ARG A 1 142 ? -3.237 11.912 1.766 1.00 97.81 142 ARG A C 1
ATOM 1038 O O . ARG A 1 142 ? -2.938 12.405 2.857 1.00 97.81 142 ARG A O 1
ATOM 1045 N N . PRO A 1 143 ? -3.385 10.580 1.624 1.00 98.38 143 PRO A N 1
ATOM 1046 C CA . PRO A 1 143 ? -3.073 9.667 2.715 1.00 98.38 143 PRO A CA 1
ATOM 1047 C C . PRO A 1 143 ? -1.577 9.726 3.054 1.00 98.38 143 PRO A C 1
ATOM 1049 O O . PRO A 1 143 ? -0.737 9.881 2.169 1.00 98.38 143 PRO A O 1
ATOM 1052 N N . ALA A 1 144 ? -1.235 9.552 4.329 1.00 98.19 144 ALA A N 1
ATOM 1053 C CA . ALA A 1 144 ? 0.154 9.462 4.777 1.00 98.19 144 ALA A CA 1
ATOM 1054 C C . ALA A 1 144 ? 0.839 8.203 4.221 1.00 98.19 144 ALA A C 1
ATOM 1056 O O . ALA A 1 144 ? 2.016 8.227 3.864 1.00 98.19 144 ALA A O 1
ATOM 1057 N N . GLY A 1 145 ? 0.090 7.105 4.085 1.00 97.94 145 GLY A N 1
ATOM 1058 C CA . GLY A 1 145 ? 0.599 5.881 3.483 1.00 97.94 145 GLY A CA 1
ATOM 1059 C C . GLY A 1 145 ? -0.463 5.052 2.777 1.00 97.94 145 GLY A C 1
ATOM 1060 O O . GLY A 1 145 ? -1.665 5.261 2.941 1.00 97.94 145 GLY A O 1
ATOM 1061 N N . PHE A 1 146 ? -0.020 4.093 1.972 1.00 98.38 146 PHE A N 1
ATOM 1062 C CA . PHE A 1 146 ? -0.923 3.219 1.236 1.00 98.38 146 PHE A CA 1
ATOM 1063 C C . PHE A 1 146 ? -0.412 1.790 1.100 1.00 98.38 146 PHE A C 1
ATOM 1065 O O . PHE A 1 146 ? 0.782 1.505 1.216 1.00 98.38 146 PHE A O 1
ATOM 1072 N N . ARG A 1 147 ? -1.342 0.881 0.813 1.00 97.94 147 ARG A N 1
ATOM 1073 C CA . ARG A 1 147 ? -1.074 -0.519 0.479 1.00 97.94 147 ARG A CA 1
ATOM 1074 C C . ARG A 1 147 ? -1.801 -0.885 -0.803 1.00 97.94 147 ARG A C 1
ATOM 1076 O O . ARG A 1 147 ? -2.956 -0.502 -0.970 1.00 97.94 147 ARG A O 1
ATOM 1083 N N . ILE A 1 148 ? -1.160 -1.657 -1.674 1.00 98.19 148 ILE A N 1
ATOM 1084 C CA . ILE A 1 148 ? -1.805 -2.206 -2.875 1.00 98.19 148 ILE A CA 1
ATOM 1085 C C . ILE A 1 148 ? -1.633 -3.721 -2.876 1.00 98.19 148 ILE A C 1
ATOM 1087 O O . ILE A 1 148 ? -0.511 -4.231 -2.924 1.00 98.19 148 ILE A O 1
ATOM 1091 N N . TYR A 1 149 ? -2.751 -4.441 -2.825 1.00 95.00 149 TYR A N 1
ATOM 1092 C CA . TYR A 1 149 ? -2.792 -5.900 -2.857 1.00 95.00 149 TYR A CA 1
ATOM 1093 C C . TYR A 1 149 ? -3.783 -6.363 -3.918 1.00 95.00 149 TYR A C 1
ATOM 1095 O O . TYR A 1 149 ? -4.984 -6.290 -3.672 1.00 95.00 149 TYR A O 1
ATOM 1103 N N . PRO A 1 150 ? -3.326 -6.853 -5.077 1.00 97.00 150 PRO A N 1
ATOM 1104 C CA . PRO A 1 150 ? -4.230 -7.389 -6.084 1.00 97.00 150 PRO A CA 1
ATOM 1105 C C . PRO A 1 150 ? -5.201 -8.434 -5.524 1.00 97.00 150 PRO A C 1
ATOM 1107 O O . PRO A 1 150 ? -4.862 -9.187 -4.605 1.00 97.00 150 PRO A O 1
ATOM 1110 N N . ALA A 1 151 ? -6.410 -8.485 -6.080 1.00 96.81 151 ALA A N 1
ATOM 1111 C CA . ALA A 1 151 ? -7.430 -9.434 -5.665 1.00 96.81 151 ALA A CA 1
ATOM 1112 C C . ALA A 1 151 ? -7.006 -10.875 -6.003 1.00 96.81 151 ALA A C 1
ATOM 1114 O O . ALA A 1 151 ? -6.921 -11.272 -7.164 1.00 96.81 151 ALA A O 1
ATOM 1115 N N . VAL A 1 152 ? -6.770 -11.670 -4.960 1.00 96.62 152 VAL A N 1
ATOM 1116 C CA . VAL A 1 152 ? -6.416 -13.090 -5.050 1.00 96.62 152 VAL A CA 1
ATOM 1117 C C . VAL A 1 152 ? -7.575 -13.939 -4.542 1.00 96.62 152 VAL A C 1
ATOM 1119 O O . VAL A 1 152 ? -8.271 -13.580 -3.587 1.00 96.62 152 VAL A O 1
ATOM 1122 N N . VAL A 1 153 ? -7.796 -15.078 -5.190 1.00 96.81 153 VAL A N 1
ATOM 1123 C CA . VAL A 1 153 ? -8.874 -16.003 -4.859 1.00 96.81 153 VAL A CA 1
ATOM 1124 C C . VAL A 1 153 ? -8.380 -16.987 -3.809 1.00 96.81 153 VAL A C 1
ATOM 1126 O O . VAL A 1 153 ? -7.507 -17.807 -4.081 1.00 96.81 153 VAL A O 1
ATOM 1129 N N . PHE A 1 154 ? -8.967 -16.929 -2.615 1.00 95.62 154 PHE A N 1
ATOM 1130 C CA . PHE A 1 154 ? -8.695 -17.879 -1.535 1.00 95.62 154 PHE A CA 1
ATOM 1131 C C . PHE A 1 154 ? -9.804 -18.921 -1.400 1.00 95.62 154 PHE A C 1
ATOM 1133 O O . PHE A 1 154 ? -10.992 -18.588 -1.481 1.00 95.62 154 PHE A O 1
ATOM 1140 N N . ALA A 1 155 ? -9.428 -20.166 -1.110 1.00 95.31 155 ALA A N 1
ATOM 1141 C CA . ALA A 1 155 ? -10.356 -21.251 -0.820 1.00 95.31 155 ALA A CA 1
ATOM 1142 C C . ALA A 1 155 ? -11.323 -20.884 0.323 1.00 95.31 155 ALA A C 1
ATOM 1144 O O . ALA A 1 155 ? -10.919 -20.365 1.370 1.00 95.31 155 ALA A O 1
ATOM 1145 N N . GLY A 1 156 ? -12.612 -21.175 0.124 1.00 93.75 156 GLY A N 1
ATOM 1146 C CA . GLY A 1 156 ? -13.678 -20.889 1.092 1.00 93.75 156 GLY A CA 1
ATOM 1147 C C . GLY A 1 156 ? -14.217 -19.453 1.062 1.00 93.75 156 GLY A C 1
ATOM 1148 O O . GLY A 1 156 ? -15.066 -19.104 1.877 1.00 93.75 156 GLY A O 1
ATOM 1149 N N . THR A 1 157 ? -13.766 -18.607 0.131 1.00 94.50 157 THR A N 1
ATOM 1150 C CA . THR A 1 157 ? -14.281 -17.234 -0.009 1.00 94.50 157 THR A CA 1
ATOM 1151 C C . THR A 1 157 ? -15.440 -17.135 -1.003 1.00 94.50 157 THR A C 1
ATOM 1153 O O . THR A 1 157 ? -15.666 -18.008 -1.843 1.00 94.50 157 THR A O 1
ATOM 1156 N N . ARG A 1 158 ? -16.182 -16.020 -0.959 1.00 93.88 158 ARG A N 1
ATOM 1157 C CA . ARG A 1 158 ? -17.169 -15.684 -2.002 1.00 93.88 158 ARG A CA 1
ATOM 1158 C C . ARG A 1 158 ? -16.516 -15.566 -3.383 1.00 93.88 158 ARG A C 1
ATOM 1160 O O . ARG A 1 158 ? -17.109 -16.008 -4.359 1.00 93.88 158 ARG A O 1
ATOM 1167 N N . LEU A 1 159 ? -15.287 -15.054 -3.443 1.00 95.25 159 LEU A N 1
ATOM 1168 C CA . LEU A 1 159 ? -14.543 -14.925 -4.690 1.00 95.25 159 LEU A CA 1
ATOM 1169 C C . LEU A 1 159 ? -14.213 -16.294 -5.304 1.00 95.25 159 LEU A C 1
ATOM 1171 O O . LEU A 1 159 ? -14.324 -16.450 -6.514 1.00 95.25 159 LEU A O 1
ATOM 1175 N N . ALA A 1 160 ? -13.914 -17.310 -4.483 1.00 96.75 160 ALA A N 1
ATOM 1176 C CA . ALA A 1 160 ? -13.725 -18.683 -4.964 1.00 96.75 160 ALA A CA 1
ATOM 1177 C C . ALA A 1 160 ? -14.993 -19.270 -5.592 1.00 96.75 160 ALA A C 1
ATOM 1179 O O . ALA A 1 160 ? -14.903 -19.970 -6.595 1.00 96.75 160 ALA A O 1
ATOM 1180 N N . ARG A 1 161 ? -16.177 -18.941 -5.056 1.00 96.31 161 ARG A N 1
ATOM 1181 C CA . ARG A 1 161 ? -17.454 -19.344 -5.667 1.00 96.31 161 ARG A CA 1
ATOM 1182 C C . ARG A 1 161 ? -17.663 -18.687 -7.031 1.00 96.31 161 ARG A C 1
ATOM 1184 O O . ARG A 1 161 ? -18.063 -19.368 -7.965 1.00 96.31 161 ARG A O 1
ATOM 1191 N N . PHE A 1 162 ? -17.361 -17.394 -7.158 1.00 95.81 162 PHE A N 1
ATOM 1192 C CA . PHE A 1 162 ? -17.453 -16.689 -8.443 1.00 95.81 162 PHE A CA 1
ATOM 1193 C C . PHE A 1 162 ? -16.446 -17.215 -9.469 1.00 95.81 162 PHE A C 1
ATOM 1195 O O . PHE A 1 162 ? -16.790 -17.380 -10.636 1.00 95.81 162 PHE A O 1
ATOM 1202 N N . TYR A 1 163 ? -15.226 -17.522 -9.028 1.00 97.25 163 TYR A N 1
ATOM 1203 C CA . TYR A 1 163 ? -14.201 -18.127 -9.871 1.00 97.25 163 TYR A CA 1
ATOM 1204 C C . TYR A 1 163 ? -14.620 -19.517 -10.369 1.00 97.25 163 TYR A C 1
ATOM 1206 O O . TYR A 1 163 ? -14.609 -19.765 -11.571 1.00 97.25 163 TYR A O 1
ATOM 1214 N N . ALA A 1 164 ? -15.079 -20.396 -9.470 1.00 97.25 164 ALA A N 1
ATOM 1215 C CA . ALA A 1 164 ? -15.546 -21.737 -9.828 1.00 97.25 164 ALA A CA 1
ATOM 1216 C C . ALA A 1 164 ? -16.768 -21.716 -10.766 1.00 97.25 164 ALA A C 1
ATOM 1218 O O . ALA A 1 164 ? -16.902 -22.587 -11.619 1.00 97.25 164 ALA A O 1
ATOM 1219 N N . ALA A 1 165 ? -17.637 -20.710 -10.635 1.00 96.94 165 ALA A N 1
ATOM 1220 C CA . ALA A 1 165 ? -18.778 -20.500 -11.525 1.00 96.94 165 ALA A CA 1
ATOM 1221 C C . ALA A 1 165 ? -18.407 -19.836 -12.869 1.00 96.94 165 ALA A C 1
ATOM 1223 O O . ALA A 1 165 ? -19.276 -19.654 -13.717 1.00 96.94 165 ALA A O 1
ATOM 1224 N N . GLY A 1 166 ? -17.148 -19.424 -13.064 1.00 96.31 166 GLY A N 1
ATOM 1225 C CA . GLY A 1 166 ? -16.690 -18.723 -14.268 1.00 96.31 166 GLY A CA 1
ATOM 1226 C C . GLY A 1 166 ? -17.168 -17.270 -14.390 1.00 96.31 166 GLY A C 1
ATOM 1227 O O . GLY A 1 166 ? -16.898 -16.627 -15.402 1.00 96.31 166 GLY A O 1
ATOM 1228 N N . THR A 1 167 ? -17.844 -16.730 -13.371 1.00 95.62 167 THR A N 1
ATOM 1229 C CA . THR A 1 167 ? -18.392 -15.360 -13.363 1.00 95.62 167 THR A CA 1
ATOM 1230 C C . THR A 1 167 ? -17.386 -14.314 -12.880 1.00 95.62 167 THR A C 1
ATOM 1232 O O . THR A 1 167 ? -17.691 -13.125 -12.859 1.00 95.62 167 THR A O 1
ATOM 1235 N N . TYR A 1 168 ? -16.197 -14.742 -12.455 1.00 96.88 168 TYR A N 1
ATOM 1236 C CA . TYR A 1 168 ? -15.077 -13.879 -12.100 1.00 96.88 168 TYR A CA 1
ATOM 1237 C C . TYR A 1 168 ? -13.774 -14.494 -12.602 1.00 96.88 168 TYR A C 1
ATOM 1239 O O . TYR A 1 168 ? -13.516 -15.678 -12.385 1.00 96.88 168 TYR A O 1
ATOM 1247 N N . ARG A 1 169 ? -12.936 -13.669 -13.229 1.00 96.56 169 ARG A N 1
ATOM 1248 C CA . ARG A 1 169 ? -11.570 -14.021 -13.611 1.00 96.56 169 ARG A CA 1
ATOM 1249 C C . ARG A 1 169 ? -10.626 -13.044 -12.915 1.00 96.56 169 ARG A C 1
ATOM 1251 O O . ARG A 1 169 ? -10.803 -11.842 -13.104 1.00 96.56 169 ARG A O 1
ATOM 1258 N N . PRO A 1 170 ? -9.686 -13.522 -12.083 1.00 97.19 170 PRO A N 1
ATOM 1259 C CA . PRO A 1 170 ? -8.697 -12.638 -11.487 1.00 97.19 170 PRO A CA 1
ATOM 1260 C C . PRO A 1 170 ? -7.763 -12.077 -12.563 1.00 97.19 170 PRO A C 1
ATOM 1262 O O . PRO A 1 170 ? -7.645 -12.648 -13.645 1.00 97.19 170 PRO A O 1
ATOM 1265 N N . LEU A 1 171 ? -7.089 -10.972 -12.246 1.00 97.94 171 LEU A N 1
ATOM 1266 C CA . LEU A 1 171 ? -6.050 -10.419 -13.113 1.00 97.94 171 LEU A CA 1
ATOM 1267 C C . LEU A 1 171 ? -4.913 -11.419 -13.323 1.00 97.94 171 LEU A C 1
ATOM 1269 O O . LEU A 1 171 ? -4.529 -12.145 -12.401 1.00 97.94 171 LEU A O 1
ATOM 1273 N N . GLU A 1 172 ? -4.301 -11.350 -14.499 1.00 97.50 172 GLU A N 1
ATOM 1274 C CA . GLU A 1 172 ? -2.995 -11.957 -14.719 1.00 97.50 172 GLU A CA 1
ATOM 1275 C C . GLU A 1 172 ? -1.918 -11.212 -13.919 1.00 97.50 172 GLU A C 1
ATOM 1277 O O . GLU A 1 172 ? -2.038 -10.014 -13.629 1.00 97.50 172 GLU A O 1
ATOM 1282 N N . LEU A 1 173 ? -0.832 -11.911 -13.574 1.00 97.06 173 LEU A N 1
ATOM 1283 C CA . LEU A 1 173 ? 0.249 -11.342 -12.762 1.00 97.06 173 LEU A CA 1
ATOM 1284 C C . LEU A 1 173 ? 0.813 -10.056 -13.379 1.00 97.06 173 LEU A C 1
ATOM 1286 O O . LEU A 1 173 ? 0.969 -9.058 -12.678 1.00 97.06 173 LEU A O 1
ATOM 1290 N N . GLU A 1 174 ? 1.056 -10.049 -14.690 1.00 95.50 174 GLU A N 1
ATOM 1291 C CA . GLU A 1 174 ? 1.579 -8.876 -15.397 1.00 95.50 174 GLU A CA 1
ATOM 1292 C C . GLU A 1 174 ? 0.628 -7.670 -15.303 1.00 95.50 174 GLU A C 1
ATOM 1294 O O . GLU A 1 174 ? 1.062 -6.551 -15.022 1.00 95.50 174 GLU A O 1
ATOM 1299 N N . GLN A 1 175 ? -0.679 -7.891 -15.476 1.00 96.88 175 GLN A N 1
ATOM 1300 C CA . GLN A 1 175 ? -1.690 -6.832 -15.381 1.00 96.88 175 GLN A CA 1
ATOM 1301 C C . GLN A 1 175 ? -1.727 -6.239 -13.969 1.00 96.88 175 GLN A C 1
ATOM 1303 O O . GLN A 1 175 ? -1.726 -5.019 -13.798 1.00 96.88 175 GLN A O 1
ATOM 1308 N N . ALA A 1 176 ? -1.702 -7.098 -12.949 1.00 98.00 176 ALA A N 1
ATOM 1309 C CA . ALA A 1 176 ? -1.675 -6.678 -11.557 1.00 98.00 176 ALA A CA 1
ATOM 1310 C C . ALA A 1 176 ? -0.412 -5.873 -11.216 1.00 98.00 176 ALA A C 1
ATOM 1312 O O . ALA A 1 176 ? -0.500 -4.858 -10.518 1.00 98.00 176 ALA A O 1
ATOM 1313 N N . VAL A 1 177 ? 0.751 -6.294 -11.727 1.00 97.44 177 VAL A N 1
ATOM 1314 C CA . VAL A 1 177 ? 2.029 -5.584 -11.575 1.00 97.44 177 VAL A CA 1
ATOM 1315 C C . VAL A 1 177 ? 1.958 -4.200 -12.230 1.00 97.44 177 VAL A C 1
ATOM 1317 O O . VAL A 1 177 ? 2.316 -3.213 -11.587 1.00 97.44 177 VAL A O 1
ATOM 1320 N N . ARG A 1 178 ? 1.423 -4.093 -13.454 1.00 96.56 178 ARG A N 1
ATOM 1321 C CA . ARG A 1 178 ? 1.254 -2.813 -14.169 1.00 96.56 178 ARG A CA 1
ATOM 1322 C C . ARG A 1 178 ? 0.329 -1.843 -13.434 1.00 96.56 178 ARG A C 1
ATOM 1324 O O . ARG A 1 178 ? 0.709 -0.697 -13.204 1.00 96.56 178 ARG A O 1
ATOM 1331 N N . LEU A 1 179 ? -0.854 -2.296 -13.012 1.00 97.50 179 LEU A N 1
ATOM 1332 C CA . LEU A 1 179 ? -1.789 -1.454 -12.253 1.00 97.50 179 LEU A CA 1
ATOM 1333 C C . LEU A 1 179 ? -1.196 -1.030 -10.906 1.00 97.50 179 LEU A C 1
ATOM 1335 O O . LEU A 1 179 ? -1.314 0.128 -10.507 1.00 97.50 179 LEU A O 1
ATOM 1339 N N . SER A 1 180 ? -0.497 -1.937 -10.221 1.00 98.12 180 SER A N 1
ATOM 1340 C CA . SER A 1 180 ? 0.163 -1.613 -8.953 1.00 98.12 180 SER A CA 1
ATOM 1341 C C . SER A 1 180 ? 1.300 -0.607 -9.137 1.00 98.12 180 SER A C 1
ATOM 1343 O O . SER A 1 180 ? 1.457 0.267 -8.288 1.00 98.12 180 SER A O 1
ATOM 1345 N N . LEU A 1 181 ? 2.051 -0.678 -10.245 1.00 97.81 181 LEU A N 1
ATOM 1346 C CA . LEU A 1 181 ? 3.065 0.321 -10.594 1.00 97.81 181 LEU A CA 1
ATOM 1347 C C . LEU A 1 181 ? 2.437 1.699 -10.813 1.00 97.81 181 LEU A C 1
ATOM 1349 O O . LEU A 1 181 ? 2.920 2.671 -10.234 1.00 97.81 181 LEU A O 1
ATOM 1353 N N . TYR A 1 182 ? 1.347 1.783 -11.584 1.00 97.88 182 TYR A N 1
ATOM 1354 C CA . TYR A 1 182 ? 0.587 3.026 -11.758 1.00 97.88 182 TYR A CA 1
ATOM 1355 C C . TYR A 1 182 ? 0.158 3.599 -10.403 1.00 97.88 182 TYR A C 1
ATOM 1357 O O . TYR A 1 182 ? 0.519 4.724 -10.062 1.00 97.88 182 TYR A O 1
ATOM 1365 N N . GLY A 1 183 ? -0.558 2.803 -9.601 1.00 97.81 183 GLY A N 1
ATOM 1366 C CA . GLY A 1 183 ? -1.099 3.245 -8.316 1.00 97.81 183 GLY A CA 1
ATOM 1367 C C . GLY A 1 183 ? -0.016 3.708 -7.346 1.00 97.81 183 GLY A C 1
ATOM 1368 O O . GLY A 1 183 ? -0.123 4.788 -6.765 1.00 97.81 183 GLY A O 1
ATOM 1369 N N . ALA A 1 184 ? 1.057 2.923 -7.214 1.00 97.88 184 ALA A N 1
ATOM 1370 C CA . ALA A 1 184 ? 2.159 3.243 -6.318 1.00 97.88 184 ALA A CA 1
ATOM 1371 C C . ALA A 1 184 ? 2.897 4.509 -6.757 1.00 97.88 184 ALA A C 1
ATOM 1373 O O . ALA A 1 184 ? 3.184 5.370 -5.930 1.00 97.88 184 ALA A O 1
ATOM 1374 N N . THR A 1 185 ? 3.145 4.653 -8.059 1.00 97.38 185 THR A N 1
ATOM 1375 C CA . THR A 1 185 ? 3.826 5.825 -8.611 1.00 97.38 185 THR A CA 1
ATOM 1376 C C . THR A 1 185 ? 2.989 7.084 -8.417 1.00 97.38 185 THR A C 1
ATOM 1378 O O . THR A 1 185 ? 3.506 8.092 -7.939 1.00 97.38 185 THR A O 1
ATOM 1381 N N . ARG A 1 186 ? 1.687 7.034 -8.726 1.00 97.50 186 ARG A N 1
ATOM 1382 C CA . ARG A 1 186 ? 0.776 8.175 -8.563 1.00 97.50 186 ARG A CA 1
ATOM 1383 C C . ARG A 1 186 ? 0.677 8.636 -7.112 1.00 97.50 186 ARG A C 1
ATOM 1385 O O . ARG A 1 186 ? 0.822 9.828 -6.849 1.00 97.50 186 ARG A O 1
ATOM 1392 N N . LEU A 1 187 ? 0.470 7.706 -6.179 1.00 97.81 187 LEU A N 1
ATOM 1393 C CA . LEU A 1 187 ? 0.346 8.021 -4.754 1.00 97.81 187 LEU A CA 1
ATOM 1394 C C . LEU A 1 187 ? 1.670 8.511 -4.158 1.00 97.81 187 LEU A C 1
ATOM 1396 O O . LEU A 1 187 ? 1.680 9.497 -3.424 1.00 97.81 187 LEU A O 1
ATOM 1400 N N . SER A 1 188 ? 2.797 7.883 -4.501 1.00 96.88 188 SER A N 1
ATOM 1401 C CA . SER A 1 188 ? 4.104 8.326 -4.007 1.00 96.88 188 SER A CA 1
ATOM 1402 C C . SER A 1 188 ? 4.546 9.663 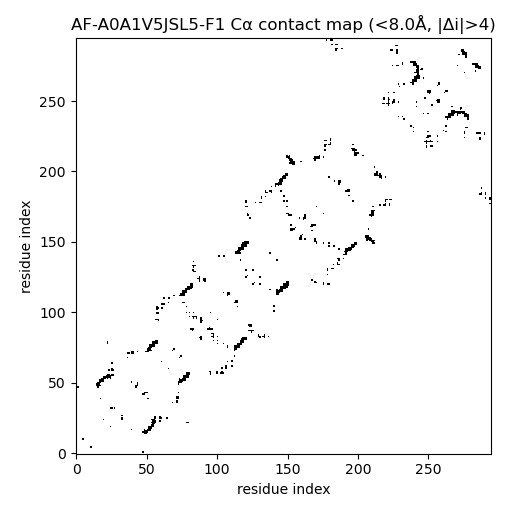-4.592 1.00 96.88 188 SER A C 1
ATOM 1404 O O . SER A 1 188 ? 5.085 10.481 -3.852 1.00 96.88 188 SER A O 1
ATOM 1406 N N . ALA A 1 189 ? 4.239 9.953 -5.860 1.00 95.38 189 ALA A N 1
ATOM 1407 C CA . ALA A 1 189 ? 4.460 11.280 -6.439 1.00 95.38 189 ALA A CA 1
ATOM 1408 C C . ALA A 1 189 ? 3.627 12.375 -5.744 1.00 95.38 189 ALA A C 1
ATOM 1410 O O . ALA A 1 189 ? 4.025 13.536 -5.729 1.00 95.38 189 ALA A O 1
ATOM 1411 N N . ALA A 1 190 ? 2.494 12.012 -5.134 1.00 95.94 190 ALA A N 1
ATOM 1412 C CA . ALA A 1 190 ? 1.674 12.908 -4.318 1.00 95.94 190 ALA A CA 1
ATOM 1413 C C . ALA A 1 190 ? 2.125 13.001 -2.842 1.00 95.94 190 ALA A C 1
ATOM 1415 O O . ALA A 1 190 ? 1.465 13.666 -2.044 1.00 95.94 190 ALA A O 1
ATOM 1416 N N . GLY A 1 191 ? 3.235 12.352 -2.472 1.00 96.56 191 GLY A N 1
ATOM 1417 C CA . GLY A 1 191 ? 3.821 12.397 -1.130 1.00 96.56 191 GLY A CA 1
ATOM 1418 C C . GLY A 1 191 ? 3.406 11.259 -0.193 1.00 96.56 191 GLY A C 1
ATOM 1419 O O . GLY A 1 191 ? 3.827 11.250 0.962 1.00 96.56 191 GLY A O 1
ATOM 1420 N N . SER A 1 192 ? 2.610 10.287 -0.651 1.00 98.00 192 SER A N 1
ATOM 1421 C CA . SER A 1 192 ? 2.196 9.151 0.180 1.00 98.00 192 SER A CA 1
ATOM 1422 C C . SER A 1 192 ? 3.263 8.051 0.242 1.00 98.00 192 SER A C 1
ATOM 1424 O O . SER A 1 192 ? 3.853 7.656 -0.767 1.00 98.00 192 SER A O 1
ATOM 1426 N N . VAL A 1 193 ? 3.467 7.471 1.425 1.00 97.38 193 VAL A N 1
ATOM 1427 C CA . VAL A 1 193 ? 4.438 6.386 1.621 1.00 97.38 193 VAL A CA 1
ATOM 1428 C C . VAL A 1 193 ? 3.841 5.035 1.221 1.00 97.38 193 VAL A C 1
ATOM 1430 O O . VAL A 1 193 ? 2.817 4.603 1.752 1.00 97.38 193 VAL A O 1
ATOM 1433 N N . CYS A 1 194 ? 4.508 4.314 0.320 1.00 97.38 194 CYS A N 1
ATOM 1434 C CA . CYS A 1 194 ? 4.142 2.936 0.001 1.00 97.38 194 CYS A CA 1
ATOM 1435 C C . CYS A 1 194 ? 4.498 2.009 1.173 1.00 97.38 194 CYS A C 1
ATOM 1437 O O . CYS A 1 194 ? 5.662 1.673 1.379 1.00 97.38 194 CYS A O 1
ATOM 1439 N N . LEU A 1 195 ? 3.496 1.552 1.925 1.00 95.31 195 LEU A N 1
ATOM 1440 C CA . LEU A 1 195 ? 3.690 0.651 3.064 1.00 95.31 195 LEU A CA 1
ATOM 1441 C C . LEU A 1 195 ? 3.907 -0.794 2.609 1.00 95.31 195 LEU A C 1
ATOM 1443 O O . LEU A 1 195 ? 4.661 -1.538 3.236 1.00 95.31 195 LEU A O 1
ATOM 1447 N N . ARG A 1 196 ? 3.220 -1.219 1.539 1.00 95.06 196 ARG A N 1
ATOM 1448 C CA . ARG A 1 196 ? 3.383 -2.561 0.967 1.00 95.06 196 ARG A CA 1
ATOM 1449 C C . ARG A 1 196 ? 2.756 -2.694 -0.422 1.00 95.06 196 ARG A C 1
ATOM 1451 O O . ARG A 1 196 ? 1.666 -2.179 -0.666 1.00 95.06 196 ARG A O 1
ATOM 1458 N N . LEU A 1 197 ? 3.390 -3.519 -1.252 1.00 97.12 197 LEU A N 1
ATOM 1459 C CA . LEU A 1 197 ? 2.840 -4.055 -2.496 1.00 97.12 197 LEU A CA 1
ATOM 1460 C C . LEU A 1 197 ? 2.785 -5.586 -2.422 1.00 97.12 197 LEU A C 1
ATOM 1462 O O . LEU A 1 197 ? 3.788 -6.229 -2.109 1.00 97.12 197 LEU A O 1
ATOM 1466 N N . GLY A 1 198 ? 1.623 -6.164 -2.717 1.00 95.19 198 GLY A N 1
ATOM 1467 C CA . GLY A 1 198 ? 1.396 -7.612 -2.708 1.00 95.19 198 GLY A CA 1
ATOM 1468 C C . GLY A 1 198 ? 1.189 -8.240 -1.324 1.00 95.19 198 GLY A C 1
ATOM 1469 O O . GLY A 1 198 ? 1.540 -7.686 -0.278 1.00 95.19 198 GLY A O 1
ATOM 1470 N N . LEU A 1 199 ? 0.559 -9.412 -1.309 1.00 91.00 199 LEU A N 1
ATOM 1471 C CA . LEU A 1 199 ? 0.128 -10.083 -0.081 1.00 91.00 199 LEU A CA 1
ATOM 1472 C C . LEU A 1 199 ? 1.312 -10.653 0.728 1.00 91.00 199 LEU A C 1
ATOM 1474 O O . LEU A 1 199 ? 2.395 -10.877 0.183 1.00 91.00 199 LEU A O 1
ATOM 1478 N N . PRO A 1 200 ? 1.164 -10.840 2.052 1.00 83.12 200 PRO A N 1
ATOM 1479 C CA . PRO A 1 200 ? 2.144 -11.568 2.852 1.00 83.12 200 PRO A CA 1
ATOM 1480 C C . PRO A 1 200 ? 2.212 -13.055 2.457 1.00 83.12 200 PRO A C 1
ATOM 1482 O O . PRO A 1 200 ? 1.180 -13.630 2.107 1.00 83.12 200 PRO A O 1
ATOM 1485 N N . PRO A 1 201 ? 3.388 -13.708 2.573 1.00 78.25 201 PRO A N 1
ATOM 1486 C CA . PRO A 1 201 ? 3.555 -15.107 2.164 1.00 78.25 201 PRO A CA 1
ATOM 1487 C C . PRO A 1 201 ? 2.721 -16.121 2.956 1.00 78.25 201 PRO A C 1
ATOM 1489 O O . PRO A 1 201 ? 2.423 -17.209 2.465 1.00 78.25 201 PRO A O 1
ATOM 1492 N N . LEU A 1 202 ? 2.321 -15.740 4.172 1.00 71.06 202 LEU A N 1
ATOM 1493 C CA . LEU A 1 202 ? 1.632 -16.570 5.166 1.00 71.06 202 LEU A CA 1
ATOM 1494 C C . LEU A 1 202 ? 0.235 -17.063 4.751 1.00 71.06 202 LEU A C 1
ATOM 1496 O O . LEU A 1 202 ? -0.402 -17.757 5.530 1.00 71.06 202 LEU A O 1
ATOM 1500 N N . MET A 1 203 ? -0.262 -16.688 3.571 1.00 70.69 203 MET A N 1
ATOM 1501 C CA . MET A 1 203 ? -1.587 -17.099 3.086 1.00 70.69 203 MET A CA 1
ATOM 1502 C C . MET A 1 203 ? -1.525 -17.949 1.807 1.00 70.69 203 MET A C 1
ATOM 1504 O O . MET A 1 203 ? -2.560 -18.253 1.221 1.00 70.69 203 MET A O 1
ATOM 1508 N N . SER A 1 204 ? -0.327 -18.293 1.330 1.00 79.81 204 SER A N 1
ATOM 1509 C CA . SER A 1 204 ? -0.134 -18.883 -0.002 1.00 79.81 204 SER A CA 1
ATOM 1510 C C . SER A 1 204 ? -0.747 -20.271 -0.196 1.00 79.81 204 SER A C 1
ATOM 1512 O O . SER A 1 204 ? -1.198 -20.588 -1.292 1.00 79.81 204 SER A O 1
ATOM 1514 N N . ASP A 1 205 ? -0.836 -21.057 0.869 1.00 85.69 205 ASP A N 1
ATOM 1515 C CA . ASP A 1 205 ? -1.395 -22.411 0.908 1.00 85.69 205 ASP A CA 1
ATOM 1516 C C . ASP A 1 205 ? -2.893 -22.477 0.569 1.00 85.69 205 ASP A C 1
ATOM 1518 O O . ASP A 1 205 ? -3.395 -23.509 0.127 1.00 85.69 205 ASP A O 1
ATOM 1522 N N . ARG A 1 206 ? -3.619 -21.370 0.747 1.00 90.25 206 ARG A N 1
ATOM 1523 C CA . ARG A 1 206 ? -5.064 -21.287 0.489 1.00 90.25 206 ARG A CA 1
ATOM 1524 C C . ARG A 1 206 ? -5.418 -20.610 -0.830 1.00 90.25 206 ARG A C 1
ATOM 1526 O O . ARG A 1 206 ? -6.607 -20.425 -1.105 1.00 90.25 206 ARG A O 1
ATOM 1533 N N . ILE A 1 207 ? -4.429 -20.196 -1.616 1.00 93.94 207 ILE A N 1
ATOM 1534 C CA . ILE A 1 207 ? -4.650 -19.505 -2.887 1.00 93.94 207 ILE A CA 1
ATOM 1535 C C . ILE A 1 207 ? -5.065 -20.523 -3.945 1.00 93.94 207 ILE A C 1
ATOM 1537 O O . ILE A 1 207 ? -4.359 -21.492 -4.193 1.00 93.94 207 ILE A O 1
ATOM 1541 N N . VAL A 1 208 ? -6.211 -20.286 -4.585 1.00 95.75 208 VAL A N 1
ATOM 1542 C CA . VAL A 1 208 ? -6.717 -21.131 -5.679 1.00 95.75 208 VAL A CA 1
ATOM 1543 C C . VAL A 1 208 ? -6.536 -20.495 -7.056 1.00 95.75 208 VAL A C 1
ATOM 1545 O O . VAL A 1 208 ? -6.475 -21.219 -8.042 1.00 95.75 208 VAL A O 1
ATOM 1548 N N . ALA A 1 209 ? -6.468 -19.161 -7.142 1.00 96.50 209 ALA A N 1
ATOM 1549 C CA . ALA A 1 209 ? -6.240 -18.437 -8.394 1.00 96.50 209 ALA A CA 1
ATOM 1550 C C . ALA A 1 209 ? -5.847 -16.970 -8.155 1.00 96.50 209 ALA A C 1
ATOM 1552 O O . ALA A 1 209 ? -6.141 -16.393 -7.104 1.00 96.50 209 ALA A O 1
ATOM 1553 N N . GLY A 1 210 ? -5.270 -16.344 -9.180 1.00 95.81 210 GLY A N 1
ATOM 1554 C CA . GLY A 1 210 ? -4.988 -14.911 -9.235 1.00 95.81 210 GLY A CA 1
ATOM 1555 C C . GLY A 1 210 ? -3.517 -14.537 -9.039 1.00 95.81 210 GLY A C 1
ATOM 1556 O O . GLY A 1 210 ? -2.663 -15.407 -8.871 1.00 95.81 210 GLY A O 1
ATOM 1557 N N . PRO A 1 211 ? -3.211 -13.230 -9.074 1.00 96.12 211 PRO A N 1
ATOM 1558 C CA . PRO A 1 211 ? -1.859 -12.711 -9.269 1.00 96.12 211 PRO A CA 1
ATOM 1559 C C . PRO A 1 211 ? -1.066 -12.662 -7.953 1.00 96.12 211 PRO A C 1
ATOM 1561 O O . PRO A 1 211 ? -0.748 -11.594 -7.424 1.00 96.12 211 PRO A O 1
ATOM 1564 N N . TYR A 1 212 ? -0.754 -13.832 -7.397 1.00 95.19 212 TYR A N 1
ATOM 1565 C CA . TYR A 1 212 ? 0.094 -13.952 -6.216 1.00 95.19 212 TYR A CA 1
ATOM 1566 C C . TYR A 1 212 ? 1.553 -14.208 -6.594 1.00 95.19 212 TYR A C 1
ATOM 1568 O O . TYR A 1 212 ? 1.867 -15.116 -7.357 1.00 95.19 212 TYR A O 1
ATOM 1576 N N . HIS A 1 213 ? 2.452 -13.438 -5.986 1.00 93.94 213 HIS A N 1
ATOM 1577 C CA . HIS A 1 213 ? 3.883 -13.695 -6.021 1.00 93.94 213 HIS A CA 1
ATOM 1578 C C . HIS A 1 213 ? 4.505 -13.282 -4.675 1.00 93.94 213 HIS A C 1
ATOM 1580 O O . HIS A 1 213 ? 4.206 -12.184 -4.192 1.00 93.94 213 HIS A O 1
ATOM 1586 N N . PRO A 1 214 ? 5.385 -14.093 -4.056 1.00 92.44 214 PRO A N 1
ATOM 1587 C CA . PRO A 1 214 ? 5.982 -13.763 -2.756 1.00 92.44 214 PRO A CA 1
ATOM 1588 C C . PRO A 1 214 ? 6.824 -12.478 -2.796 1.00 92.44 214 PRO A C 1
ATOM 1590 O O . PRO A 1 214 ? 6.902 -11.757 -1.803 1.00 92.44 214 PRO A O 1
ATOM 1593 N N . ALA A 1 215 ? 7.398 -12.159 -3.959 1.00 93.50 215 ALA A N 1
ATOM 1594 C CA . ALA A 1 215 ? 8.151 -10.933 -4.217 1.00 93.50 215 ALA A CA 1
ATOM 1595 C C . ALA A 1 215 ? 7.391 -9.956 -5.137 1.00 93.50 215 ALA A C 1
ATOM 1597 O O . ALA A 1 215 ? 7.994 -9.293 -5.971 1.00 93.50 215 ALA A O 1
ATOM 1598 N N . PHE A 1 216 ? 6.058 -9.887 -5.045 1.00 96.38 216 PHE A N 1
ATOM 1599 C CA . PHE A 1 216 ? 5.237 -9.033 -5.920 1.00 96.38 216 PHE A CA 1
ATOM 1600 C C . PHE A 1 216 ? 5.713 -7.569 -5.970 1.00 96.38 216 PHE A C 1
ATOM 1602 O O . PHE A 1 216 ? 5.791 -6.981 -7.044 1.00 96.38 216 PHE A O 1
ATOM 1609 N N . GLY A 1 217 ? 6.090 -6.985 -4.826 1.00 96.06 217 GLY A N 1
ATOM 1610 C CA . GLY A 1 217 ? 6.641 -5.628 -4.791 1.00 96.06 217 GLY A CA 1
ATOM 1611 C C . GLY A 1 217 ? 7.935 -5.469 -5.594 1.00 96.06 217 GLY A C 1
ATOM 1612 O O . GLY A 1 217 ? 8.116 -4.443 -6.242 1.00 96.06 217 GLY A O 1
ATOM 1613 N N . GLU A 1 218 ? 8.794 -6.491 -5.624 1.00 95.56 218 GLU A N 1
ATOM 1614 C CA . GLU A 1 218 ? 10.013 -6.482 -6.442 1.00 95.56 218 GLU A CA 1
ATOM 1615 C C . GLU A 1 218 ? 9.689 -6.552 -7.937 1.00 95.56 218 GLU A C 1
ATOM 1617 O O . GLU A 1 218 ? 10.339 -5.874 -8.727 1.00 95.56 218 GLU A O 1
ATOM 1622 N N . LEU A 1 219 ? 8.645 -7.291 -8.335 1.00 96.75 219 LEU A N 1
ATOM 1623 C CA . LEU A 1 219 ? 8.172 -7.309 -9.725 1.00 96.75 219 LEU A CA 1
ATOM 1624 C C . LEU A 1 219 ? 7.673 -5.927 -10.167 1.00 96.75 219 LEU A C 1
ATOM 1626 O O . LEU A 1 219 ? 8.013 -5.466 -11.254 1.00 96.75 219 LEU A O 1
ATOM 1630 N N . VAL A 1 220 ? 6.922 -5.234 -9.302 1.00 97.19 220 VAL A N 1
ATOM 1631 C CA . VAL A 1 220 ? 6.463 -3.856 -9.554 1.00 97.19 220 VAL A CA 1
ATOM 1632 C C . VAL A 1 220 ? 7.642 -2.905 -9.714 1.00 97.19 220 VAL A C 1
ATOM 1634 O O . VAL A 1 220 ? 7.694 -2.145 -10.682 1.00 97.19 220 VAL A O 1
ATOM 1637 N N . ARG A 1 221 ? 8.620 -2.974 -8.805 1.00 96.56 221 ARG A N 1
ATOM 1638 C CA . ARG A 1 221 ? 9.837 -2.161 -8.902 1.00 96.56 221 ARG A CA 1
ATOM 1639 C C . ARG A 1 221 ? 10.633 -2.483 -10.163 1.00 96.56 221 ARG A C 1
ATOM 1641 O O . ARG A 1 221 ? 11.065 -1.559 -10.845 1.00 96.56 221 ARG A O 1
ATOM 1648 N N . SER A 1 222 ? 10.780 -3.765 -10.492 1.00 96.94 222 SER A N 1
ATOM 1649 C CA . SER A 1 222 ? 11.521 -4.221 -11.668 1.00 96.94 222 SER A CA 1
ATOM 1650 C C . SER A 1 222 ? 10.910 -3.709 -12.964 1.00 96.94 222 SER A C 1
ATOM 1652 O O . SER A 1 222 ? 11.635 -3.243 -13.840 1.00 96.94 222 SER A O 1
ATOM 1654 N N . LEU A 1 223 ? 9.578 -3.728 -13.073 1.00 96.19 223 LEU A N 1
ATOM 1655 C CA . LEU A 1 223 ? 8.884 -3.143 -14.216 1.00 96.19 223 LEU A CA 1
ATOM 1656 C C . LEU A 1 223 ? 9.168 -1.637 -14.328 1.00 96.19 223 LEU A C 1
ATOM 1658 O O . LEU A 1 223 ? 9.497 -1.159 -15.411 1.00 96.19 223 LEU A O 1
ATOM 1662 N N . GLY A 1 224 ? 9.085 -0.896 -13.217 1.00 96.50 224 GLY A N 1
ATOM 1663 C CA . GLY A 1 224 ? 9.362 0.543 -13.203 1.00 96.50 224 GLY A CA 1
ATOM 1664 C C . GLY A 1 224 ? 10.789 0.875 -13.647 1.00 96.50 224 GLY A C 1
ATOM 1665 O O . GLY A 1 224 ? 10.983 1.728 -14.512 1.00 96.50 224 GLY A O 1
ATOM 1666 N N . PHE A 1 225 ? 11.790 0.158 -13.128 1.00 97.50 225 PHE A N 1
ATOM 1667 C CA . PHE A 1 225 ? 13.179 0.327 -13.564 1.00 97.50 225 PHE A CA 1
ATOM 1668 C C . PHE A 1 225 ? 13.388 -0.069 -15.025 1.00 97.50 225 PHE A C 1
ATOM 1670 O O . PHE A 1 225 ? 14.109 0.625 -15.735 1.00 97.50 225 PHE A O 1
ATOM 1677 N N . GLY A 1 226 ? 12.731 -1.131 -15.494 1.00 96.31 226 GLY A N 1
ATOM 1678 C CA . GLY A 1 226 ? 12.781 -1.539 -16.895 1.00 96.31 226 GLY A CA 1
ATOM 1679 C C . GLY A 1 226 ? 12.258 -0.456 -17.843 1.00 96.31 226 GLY A C 1
ATOM 1680 O O . GLY A 1 226 ? 12.844 -0.247 -18.903 1.00 96.31 226 GLY A O 1
ATOM 1681 N N . LEU A 1 227 ? 11.200 0.267 -17.462 1.00 95.81 227 LEU A N 1
ATOM 1682 C CA . LEU A 1 227 ? 10.665 1.392 -18.238 1.00 95.81 227 LEU A CA 1
ATOM 1683 C C . LEU A 1 227 ? 11.610 2.602 -18.226 1.00 95.81 227 LEU A C 1
ATOM 1685 O O . LEU A 1 227 ? 11.896 3.160 -19.284 1.00 95.81 227 LEU A O 1
ATOM 1689 N N . MET A 1 228 ? 12.161 2.958 -17.061 1.00 96.75 228 MET A N 1
ATOM 1690 C CA . MET A 1 228 ? 13.170 4.021 -16.961 1.00 96.75 228 MET A CA 1
ATOM 1691 C C . MET A 1 228 ? 14.417 3.709 -17.797 1.00 96.75 228 MET A C 1
ATOM 1693 O O . MET A 1 228 ? 14.899 4.571 -18.530 1.00 96.75 228 MET A O 1
ATOM 1697 N N . ALA A 1 229 ? 14.911 2.467 -17.737 1.00 96.31 229 ALA A N 1
ATOM 1698 C CA . ALA A 1 229 ? 16.043 2.010 -18.536 1.00 96.31 229 ALA A CA 1
ATOM 1699 C C . ALA A 1 229 ? 15.746 2.142 -20.031 1.00 96.31 229 ALA A C 1
ATOM 1701 O O . ALA A 1 229 ? 16.534 2.736 -20.759 1.00 96.31 229 ALA A O 1
ATOM 1702 N N . ARG A 1 230 ? 14.565 1.693 -20.473 1.00 94.62 230 ARG A N 1
ATOM 1703 C CA . ARG A 1 230 ? 14.131 1.792 -21.872 1.00 94.62 230 ARG A CA 1
ATOM 1704 C C . ARG A 1 230 ? 14.126 3.228 -22.371 1.00 94.62 230 ARG A C 1
ATOM 1706 O O . ARG A 1 230 ? 14.558 3.492 -23.493 1.00 94.62 230 ARG A O 1
ATOM 1713 N N . ARG A 1 231 ? 13.608 4.149 -21.559 1.00 94.44 231 ARG A N 1
ATOM 1714 C CA . ARG A 1 231 ? 13.567 5.570 -21.892 1.00 94.44 231 ARG A CA 1
ATOM 1715 C C . ARG A 1 231 ? 14.968 6.156 -22.004 1.00 94.44 231 ARG A C 1
ATOM 1717 O O . ARG A 1 231 ? 15.303 6.707 -23.050 1.00 94.44 231 ARG A O 1
ATOM 1724 N N . LEU A 1 232 ? 15.807 5.948 -20.991 1.00 94.75 232 LEU A N 1
ATOM 1725 C CA . LEU A 1 232 ? 17.190 6.416 -21.021 1.00 94.75 232 LEU A CA 1
ATOM 1726 C C . LEU A 1 232 ? 17.961 5.800 -22.193 1.00 94.75 232 LEU A C 1
ATOM 1728 O O . LEU A 1 232 ? 18.683 6.513 -22.871 1.00 94.75 232 LEU A O 1
ATOM 1732 N N . SER A 1 233 ? 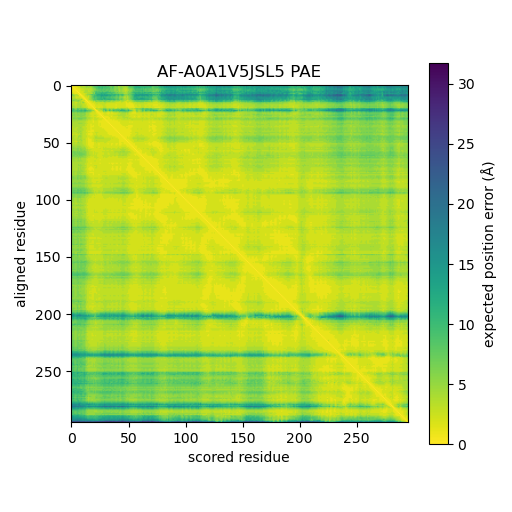17.790 4.523 -22.524 1.00 92.06 233 SER A N 1
ATOM 1733 C CA . SER A 1 233 ? 18.479 3.926 -23.675 1.00 92.06 233 SER A CA 1
ATOM 1734 C C . SER A 1 233 ? 18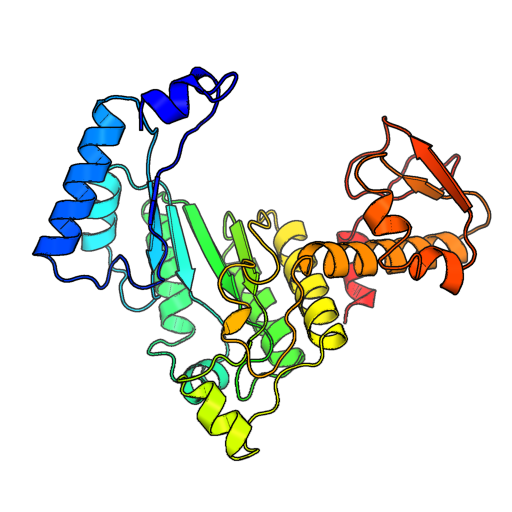.042 4.512 -25.024 1.00 92.06 233 SER A C 1
ATOM 1736 O O . SER A 1 233 ? 18.831 4.523 -25.965 1.00 92.06 233 SER A O 1
ATOM 1738 N N . ARG A 1 234 ? 16.810 5.029 -25.141 1.00 91.12 234 ARG A N 1
ATOM 1739 C CA . ARG A 1 234 ? 16.334 5.725 -26.353 1.00 91.12 234 ARG A CA 1
ATOM 1740 C C . ARG A 1 234 ? 16.881 7.143 -26.474 1.00 91.12 234 ARG A C 1
ATOM 1742 O O . ARG A 1 234 ? 17.110 7.612 -27.582 1.00 91.12 234 ARG A O 1
ATOM 1749 N N . GLU A 1 235 ? 17.073 7.821 -25.348 1.00 89.88 235 GLU A N 1
ATOM 1750 C CA . GLU A 1 235 ? 17.539 9.210 -25.298 1.00 89.88 235 GLU A CA 1
ATOM 1751 C C . GLU A 1 235 ? 19.062 9.342 -25.514 1.00 89.88 235 GLU A C 1
ATOM 1753 O O . GLU A 1 235 ? 19.574 10.455 -25.614 1.00 89.88 235 GLU A O 1
ATOM 1758 N N . GLY A 1 236 ? 19.813 8.235 -25.565 1.00 87.50 236 GLY A N 1
ATOM 1759 C CA . GLY A 1 236 ? 21.258 8.265 -25.786 1.00 87.50 236 GLY A CA 1
ATOM 1760 C C . GLY A 1 236 ? 21.998 7.000 -25.354 1.00 87.50 236 GLY A C 1
ATOM 1761 O O . GLY A 1 236 ? 21.479 6.151 -24.630 1.00 87.50 236 GLY A O 1
ATOM 1762 N N . ALA A 1 237 ? 23.245 6.894 -25.813 1.00 87.50 237 ALA A N 1
ATOM 1763 C CA . ALA A 1 237 ? 24.120 5.753 -25.569 1.00 87.50 237 ALA A CA 1
ATOM 1764 C C . ALA A 1 237 ? 24.992 5.947 -24.321 1.00 87.50 237 ALA A C 1
ATOM 1766 O O . ALA A 1 237 ? 25.412 7.059 -24.006 1.00 87.50 237 ALA A O 1
ATOM 1767 N N . GLY A 1 238 ? 25.313 4.845 -23.645 1.00 92.19 238 GLY A N 1
ATOM 1768 C CA . GLY A 1 238 ? 26.181 4.823 -22.467 1.00 92.19 238 GLY A CA 1
ATOM 1769 C C . GLY A 1 238 ? 25.619 3.936 -21.356 1.00 92.19 238 GLY A C 1
ATOM 1770 O O . GLY A 1 238 ? 24.452 3.542 -21.417 1.00 92.19 238 GLY A O 1
ATOM 1771 N N . PRO A 1 239 ? 26.436 3.588 -20.348 1.00 96.31 239 PRO A N 1
ATOM 1772 C CA . PRO A 1 239 ? 25.967 2.785 -19.233 1.00 96.31 239 PRO A CA 1
ATOM 1773 C C . PRO A 1 239 ? 25.018 3.589 -18.337 1.00 96.31 239 PRO A C 1
ATOM 1775 O O . PRO A 1 239 ? 25.215 4.785 -18.101 1.00 96.31 239 PRO A O 1
ATOM 1778 N N . LEU A 1 240 ? 24.004 2.907 -17.814 1.00 97.56 240 LEU A N 1
ATOM 1779 C CA . LEU A 1 240 ? 23.101 3.439 -16.798 1.00 97.56 240 LEU A CA 1
ATOM 1780 C C . LEU A 1 240 ? 23.788 3.433 -15.426 1.00 97.56 240 LEU A C 1
ATOM 1782 O O . LEU A 1 240 ? 24.563 2.529 -15.129 1.00 97.56 240 LEU A O 1
ATOM 1786 N N . VAL A 1 241 ? 23.502 4.409 -14.575 1.00 97.75 241 VAL A N 1
ATOM 1787 C CA . VAL A 1 241 ? 24.030 4.507 -13.210 1.00 97.75 241 VAL A CA 1
ATOM 1788 C C . VAL A 1 241 ? 22.911 4.189 -12.230 1.00 97.75 241 VAL A C 1
ATOM 1790 O O . VAL A 1 241 ? 21.823 4.762 -12.311 1.00 97.75 241 VAL A O 1
ATOM 1793 N N . VAL A 1 242 ? 23.168 3.260 -11.310 1.00 98.00 242 VAL A N 1
ATOM 1794 C CA . VAL A 1 242 ? 22.168 2.758 -10.360 1.00 98.00 242 VAL A CA 1
ATOM 1795 C C . VAL A 1 242 ? 22.746 2.621 -8.955 1.00 98.00 242 VAL A C 1
ATOM 1797 O O . VAL A 1 242 ? 23.925 2.306 -8.774 1.00 98.00 242 VAL A O 1
ATOM 1800 N N . ASN A 1 243 ? 21.899 2.814 -7.943 1.00 98.19 243 ASN A N 1
ATOM 1801 C CA . ASN A 1 243 ? 22.273 2.553 -6.559 1.00 98.19 243 ASN A CA 1
ATOM 1802 C C . ASN A 1 243 ? 22.463 1.037 -6.326 1.00 98.19 243 ASN A C 1
ATOM 1804 O O . ASN A 1 243 ? 21.653 0.249 -6.824 1.00 98.19 243 ASN A O 1
ATOM 1808 N N . PRO A 1 244 ? 23.447 0.598 -5.512 1.00 97.75 244 PRO A N 1
ATOM 1809 C CA . PRO A 1 244 ? 23.629 -0.814 -5.168 1.00 97.75 244 PRO A CA 1
ATOM 1810 C C . PRO A 1 244 ? 22.352 -1.517 -4.681 1.00 97.75 244 PRO A C 1
ATOM 1812 O O . PRO A 1 244 ? 22.125 -2.680 -5.005 1.00 97.75 244 PRO A O 1
ATOM 1815 N N . ALA A 1 245 ? 21.500 -0.810 -3.930 1.00 96.69 245 ALA A N 1
ATOM 1816 C CA . ALA A 1 245 ? 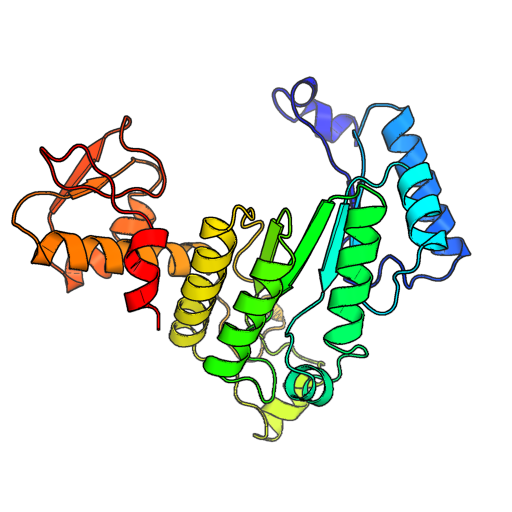20.256 -1.351 -3.382 1.00 96.69 245 ALA A CA 1
ATOM 1817 C C . ALA A 1 245 ? 19.168 -1.605 -4.442 1.00 96.69 245 ALA A C 1
ATOM 1819 O O . ALA A 1 245 ? 18.202 -2.310 -4.157 1.00 96.69 245 ALA A O 1
ATOM 1820 N N . ASP A 1 246 ? 19.322 -1.050 -5.645 1.00 97.50 246 ASP A N 1
ATOM 1821 C CA . ASP A 1 246 ? 18.322 -1.093 -6.713 1.00 97.50 246 ASP A CA 1
ATOM 1822 C C . ASP A 1 246 ? 18.768 -1.932 -7.919 1.00 97.50 246 ASP A C 1
ATOM 1824 O O . ASP A 1 246 ? 18.011 -2.096 -8.875 1.00 97.50 246 ASP A O 1
ATOM 1828 N N . VAL A 1 247 ? 19.970 -2.521 -7.865 1.00 97.31 247 VAL A N 1
ATOM 1829 C CA . VAL A 1 247 ? 20.517 -3.376 -8.932 1.00 97.31 247 VAL A CA 1
ATOM 1830 C C . VAL A 1 247 ? 19.588 -4.547 -9.243 1.00 97.31 247 VAL A C 1
ATOM 1832 O O . VAL A 1 247 ? 19.360 -4.837 -10.413 1.00 97.31 247 VAL A O 1
ATOM 1835 N N . SER A 1 248 ? 19.025 -5.194 -8.216 1.00 96.50 248 SER A N 1
ATOM 1836 C CA . SER A 1 248 ? 18.063 -6.295 -8.389 1.00 96.50 248 SER A CA 1
ATOM 1837 C C . SER A 1 248 ? 16.867 -5.865 -9.241 1.00 96.50 248 SER A C 1
ATOM 1839 O O . SER A 1 248 ? 16.555 -6.512 -10.240 1.00 96.50 248 SER A O 1
ATOM 1841 N N . ALA A 1 249 ? 16.264 -4.720 -8.911 1.00 96.81 249 ALA A N 1
ATOM 1842 C CA . ALA A 1 249 ? 15.125 -4.188 -9.646 1.00 96.81 249 ALA A CA 1
ATOM 1843 C C . ALA A 1 249 ? 15.516 -3.753 -11.071 1.00 96.81 249 ALA A C 1
ATOM 1845 O O . ALA A 1 249 ? 14.771 -4.004 -12.016 1.00 96.81 249 ALA A O 1
ATOM 1846 N N . LEU A 1 250 ? 16.694 -3.146 -11.261 1.00 97.56 250 LEU A N 1
ATOM 1847 C CA . LEU A 1 250 ? 17.169 -2.770 -12.595 1.00 97.56 250 LEU A CA 1
ATOM 1848 C C . LEU A 1 250 ? 17.395 -3.988 -13.492 1.00 97.56 250 LEU A C 1
ATOM 1850 O O . LEU A 1 250 ? 16.887 -4.018 -14.611 1.00 97.56 250 LEU A O 1
ATOM 1854 N N . VAL A 1 251 ? 18.129 -4.990 -13.004 1.00 96.75 251 VAL A N 1
ATOM 1855 C CA . VAL A 1 251 ? 18.401 -6.240 -13.731 1.00 96.75 251 VAL A CA 1
ATOM 1856 C C . VAL A 1 251 ? 17.099 -6.997 -14.014 1.00 96.75 251 VAL A C 1
ATOM 1858 O O . VAL A 1 251 ? 16.938 -7.567 -15.096 1.00 96.75 251 VAL A O 1
ATOM 1861 N N . GLY A 1 252 ? 16.154 -6.934 -13.075 1.00 92.81 252 GLY A N 1
ATOM 1862 C CA . GLY A 1 252 ? 14.834 -7.537 -13.162 1.00 92.81 252 GLY A CA 1
ATOM 1863 C C . GLY A 1 252 ? 14.821 -9.020 -12.790 1.00 92.81 252 GLY A C 1
ATOM 1864 O O . GLY A 1 252 ? 15.853 -9.699 -12.768 1.00 92.81 252 GLY A O 1
ATOM 1865 N N . TYR A 1 253 ? 13.620 -9.530 -12.511 1.00 87.88 253 TYR A N 1
ATOM 1866 C CA . TYR A 1 253 ? 13.384 -10.951 -12.252 1.00 87.88 253 TYR A CA 1
ATOM 1867 C C . TYR A 1 253 ? 13.918 -11.805 -13.410 1.00 87.88 253 TYR A C 1
ATOM 1869 O O . TYR A 1 253 ? 13.709 -11.463 -14.571 1.00 87.88 253 TYR A O 1
ATOM 1877 N N . GLU A 1 254 ? 14.676 -12.858 -13.091 1.00 89.62 254 GLU A N 1
ATOM 1878 C CA . GLU A 1 254 ? 15.363 -13.716 -14.076 1.00 89.62 254 GLU A CA 1
ATOM 1879 C C . GLU A 1 254 ? 16.226 -12.948 -15.097 1.00 89.62 254 GLU A C 1
ATOM 1881 O O . GLU A 1 254 ? 16.490 -13.428 -16.196 1.00 89.62 254 GLU A O 1
ATOM 1886 N N . ARG A 1 255 ? 16.718 -11.755 -14.722 1.00 93.31 255 ARG A N 1
ATOM 1887 C CA . ARG A 1 255 ? 17.504 -10.858 -15.587 1.00 93.31 255 ARG A CA 1
ATOM 1888 C C . ARG A 1 255 ? 16.733 -10.351 -16.811 1.00 93.31 255 ARG A C 1
ATOM 1890 O O . ARG A 1 255 ? 17.351 -9.929 -17.787 1.00 93.31 255 ARG A O 1
ATOM 1897 N N . PHE A 1 256 ? 15.401 -10.370 -16.760 1.00 93.12 256 PHE A N 1
ATOM 1898 C CA . PHE A 1 256 ? 14.541 -10.021 -17.887 1.00 93.12 256 PHE A CA 1
ATOM 1899 C C . PHE A 1 256 ? 14.879 -8.653 -18.493 1.00 93.12 256 PHE A C 1
ATOM 1901 O O . PHE A 1 256 ? 15.091 -8.555 -19.696 1.00 93.12 256 PHE A O 1
ATOM 1908 N N . ASN A 1 257 ? 15.003 -7.602 -17.675 1.00 94.56 257 ASN A N 1
ATOM 1909 C CA . ASN A 1 257 ? 15.198 -6.240 -18.182 1.00 94.56 257 ASN A CA 1
ATOM 1910 C C . ASN A 1 257 ? 16.510 -6.089 -18.958 1.00 94.56 257 ASN A C 1
ATOM 1912 O O . ASN A 1 257 ? 16.520 -5.476 -20.023 1.00 94.56 257 ASN A O 1
ATOM 1916 N N . ILE A 1 258 ? 17.610 -6.628 -18.422 1.00 93.31 258 ILE A N 1
ATOM 1917 C CA . ILE A 1 258 ? 18.928 -6.492 -19.052 1.00 93.31 258 ILE A CA 1
ATOM 1918 C C . ILE A 1 258 ? 19.054 -7.358 -20.308 1.00 93.31 258 ILE A C 1
ATOM 1920 O O . ILE A 1 258 ? 19.687 -6.928 -21.266 1.00 93.31 258 ILE A O 1
ATOM 1924 N N . VAL A 1 259 ? 18.438 -8.544 -20.333 1.00 93.44 259 VAL A N 1
ATOM 1925 C CA . VAL A 1 259 ? 18.442 -9.422 -21.515 1.00 93.44 259 VAL A CA 1
ATOM 1926 C C . VAL A 1 259 ? 17.579 -8.834 -22.628 1.00 93.44 259 VAL A C 1
ATOM 1928 O O . VAL A 1 259 ? 18.031 -8.747 -23.764 1.00 93.44 259 VAL A O 1
ATOM 1931 N N . GLU A 1 260 ? 16.371 -8.382 -22.293 1.00 93.31 260 GLU A N 1
ATOM 1932 C CA . GLU A 1 260 ? 15.408 -7.836 -23.255 1.00 93.31 260 GLU A CA 1
ATOM 1933 C C . GLU A 1 260 ? 15.910 -6.547 -23.916 1.00 93.31 260 GLU A C 1
ATOM 1935 O O . GLU A 1 260 ? 15.680 -6.305 -25.097 1.00 93.31 260 GLU A O 1
ATOM 1940 N N . GLN A 1 261 ? 16.586 -5.691 -23.149 1.00 93.75 261 GLN A N 1
ATOM 1941 C CA . GLN A 1 261 ? 16.951 -4.345 -23.598 1.00 93.75 261 GLN A CA 1
ATOM 1942 C C . GLN A 1 261 ? 18.440 -4.186 -23.923 1.00 93.75 261 GLN A C 1
ATOM 1944 O O . GLN A 1 261 ? 18.827 -3.161 -24.479 1.00 93.75 261 GLN A O 1
ATOM 1949 N N . ASN A 1 262 ? 19.269 -5.175 -23.577 1.00 93.25 262 ASN A N 1
ATOM 1950 C CA . ASN A 1 262 ? 20.710 -5.207 -23.830 1.00 93.25 262 ASN A CA 1
ATOM 1951 C C . ASN A 1 262 ? 21.453 -3.914 -23.421 1.00 93.25 262 ASN A C 1
ATOM 1953 O O . ASN A 1 262 ? 22.291 -3.399 -24.163 1.00 93.25 262 ASN A O 1
ATOM 1957 N N . PHE A 1 263 ? 21.135 -3.362 -22.244 1.00 94.25 263 PHE A N 1
ATOM 1958 C CA . PHE A 1 263 ? 21.836 -2.197 -21.697 1.00 94.25 263 PHE A CA 1
ATOM 1959 C C . PHE A 1 263 ? 23.009 -2.603 -20.796 1.00 94.25 263 PHE A C 1
ATOM 1961 O O . PHE A 1 263 ? 23.038 -3.679 -20.199 1.00 94.25 263 PHE A O 1
ATOM 1968 N N . HIS A 1 264 ? 23.957 -1.683 -20.629 1.00 94.94 264 HIS A N 1
ATOM 1969 C CA . HIS A 1 264 ? 25.023 -1.785 -19.634 1.00 94.94 264 HIS A CA 1
ATOM 1970 C C . HIS A 1 264 ? 24.718 -0.883 -18.439 1.00 94.94 264 HIS A C 1
ATOM 1972 O O . HIS A 1 264 ? 24.061 0.147 -18.593 1.00 94.94 264 HIS A O 1
ATOM 1978 N N . TYR A 1 265 ? 25.207 -1.243 -17.253 1.00 96.94 265 TYR A N 1
ATOM 1979 C CA . TYR A 1 265 ? 25.064 -0.412 -16.062 1.00 96.94 265 TYR A CA 1
ATOM 1980 C C . TYR A 1 265 ? 26.338 -0.395 -15.218 1.00 96.94 265 TYR A C 1
ATOM 1982 O O . TYR A 1 265 ? 27.151 -1.319 -15.265 1.00 96.94 265 TYR A O 1
ATOM 1990 N N . VAL A 1 266 ? 26.487 0.665 -14.432 1.00 97.31 266 VAL A N 1
ATOM 1991 C CA . VAL A 1 266 ? 27.501 0.839 -13.396 1.00 97.31 266 VAL A CA 1
ATOM 1992 C C . VAL A 1 266 ? 26.812 1.120 -12.067 1.00 97.31 266 VAL A C 1
ATOM 1994 O O . VAL A 1 266 ? 25.721 1.690 -12.015 1.00 97.31 266 VAL A O 1
ATOM 1997 N N . VAL A 1 267 ? 27.444 0.686 -10.984 1.00 97.69 267 VAL A N 1
ATOM 1998 C CA . VAL A 1 267 ? 26.909 0.842 -9.632 1.00 97.69 267 VAL A CA 1
ATOM 1999 C C . VAL A 1 267 ? 27.597 2.022 -8.960 1.00 97.69 267 VAL A C 1
ATOM 2001 O O . VAL A 1 267 ? 28.824 2.051 -8.890 1.00 97.69 267 VAL A O 1
ATOM 2004 N N . ASP A 1 268 ? 26.812 2.958 -8.432 1.00 96.44 268 ASP A N 1
ATOM 2005 C CA . ASP A 1 268 ? 27.307 4.106 -7.672 1.00 96.44 268 ASP A CA 1
ATOM 2006 C C . ASP A 1 268 ? 26.521 4.246 -6.362 1.00 96.44 268 ASP A C 1
ATOM 2008 O O . ASP A 1 268 ? 25.298 4.384 -6.354 1.00 96.44 268 ASP A O 1
ATOM 2012 N N . ALA A 1 269 ? 27.223 4.206 -5.227 1.00 95.56 269 ALA A N 1
ATOM 2013 C CA . ALA A 1 269 ? 26.615 4.361 -3.908 1.00 95.56 269 ALA A CA 1
ATOM 2014 C C . ALA A 1 269 ? 26.067 5.778 -3.654 1.00 95.56 269 ALA A C 1
ATOM 2016 O O . ALA A 1 269 ? 25.214 5.936 -2.780 1.00 95.56 269 ALA A O 1
ATOM 2017 N N . GLN A 1 270 ? 26.530 6.782 -4.407 1.00 94.06 270 GLN A N 1
ATOM 2018 C CA . GLN A 1 270 ? 26.033 8.159 -4.355 1.00 94.06 270 GLN A CA 1
ATOM 2019 C C . GLN A 1 270 ? 24.755 8.362 -5.178 1.00 94.06 270 GLN A C 1
ATOM 2021 O O . GLN A 1 270 ? 24.054 9.353 -4.975 1.00 94.06 270 GLN A O 1
ATOM 2026 N N . GLN A 1 271 ? 24.416 7.425 -6.073 1.00 95.06 271 GLN A N 1
ATOM 2027 C CA . GLN A 1 271 ? 23.156 7.461 -6.810 1.00 95.06 271 GLN A CA 1
ATOM 2028 C C . GLN A 1 271 ? 21.979 7.423 -5.819 1.00 95.06 271 GLN A C 1
ATOM 2030 O O . GLN A 1 271 ? 21.931 6.523 -4.973 1.00 95.06 271 GLN A O 1
ATOM 2035 N N . PRO A 1 272 ? 20.996 8.334 -5.903 1.00 95.31 272 PRO A N 1
ATOM 2036 C CA . PRO A 1 272 ? 19.799 8.268 -5.072 1.00 95.31 272 PRO A CA 1
ATOM 2037 C C . PRO A 1 272 ? 19.031 6.954 -5.268 1.00 95.31 272 PRO A C 1
ATOM 2039 O O . PRO A 1 272 ? 18.866 6.475 -6.391 1.00 95.31 272 PRO A O 1
ATOM 2042 N N . ARG A 1 273 ? 18.514 6.375 -4.176 1.00 95.06 273 ARG A N 1
ATOM 2043 C CA . ARG A 1 273 ? 17.665 5.175 -4.260 1.00 95.06 273 ARG A CA 1
ATOM 2044 C C . ARG A 1 273 ? 16.390 5.457 -5.051 1.00 95.06 273 ARG A C 1
ATOM 2046 O O . ARG A 1 273 ? 15.767 6.500 -4.876 1.00 95.06 273 ARG A O 1
ATOM 2053 N N . GLY A 1 274 ? 15.981 4.502 -5.878 1.00 94.56 274 GLY A N 1
ATOM 2054 C CA . GLY A 1 274 ? 14.831 4.622 -6.773 1.00 94.56 274 GLY A CA 1
ATOM 2055 C C . GLY A 1 274 ? 15.090 5.468 -8.024 1.00 94.56 274 GLY A C 1
ATOM 2056 O O . GLY A 1 274 ? 14.209 5.530 -8.877 1.00 94.56 274 GLY A O 1
ATOM 2057 N N . GLY A 1 275 ? 16.264 6.098 -8.133 1.00 96.06 275 GLY A N 1
ATOM 2058 C CA . GLY A 1 275 ? 16.666 6.905 -9.278 1.00 96.06 275 GLY A CA 1
ATOM 2059 C C . GLY A 1 275 ? 17.574 6.140 -10.238 1.00 96.06 275 GLY A C 1
ATOM 2060 O O . GLY A 1 275 ? 18.415 5.337 -9.828 1.00 96.06 275 GLY A O 1
ATOM 2061 N N . LEU A 1 276 ? 17.442 6.433 -11.527 1.00 97.44 276 LEU A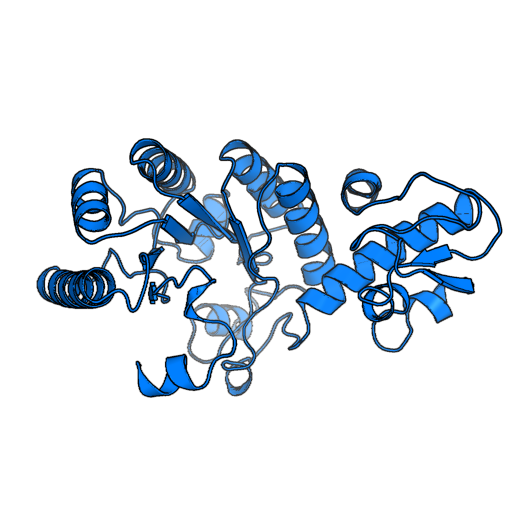 N 1
ATOM 2062 C CA . LEU A 1 276 ? 18.274 5.887 -12.596 1.00 97.44 276 LEU A CA 1
ATOM 2063 C C . LEU A 1 276 ? 18.755 7.033 -13.486 1.00 97.44 276 LEU A C 1
ATOM 2065 O O . LEU A 1 276 ? 17.967 7.893 -13.856 1.00 97.44 276 LEU A O 1
ATOM 2069 N N . SER A 1 277 ? 20.033 7.071 -13.832 1.00 96.94 277 SER A N 1
ATOM 2070 C CA . SER A 1 277 ? 20.592 8.097 -14.726 1.00 96.94 277 SER A CA 1
ATOM 2071 C C . SER A 1 277 ? 21.521 7.456 -15.749 1.00 96.94 277 SER A C 1
ATOM 2073 O O . SER A 1 277 ? 21.775 6.251 -15.696 1.00 96.94 277 SER A O 1
ATOM 2075 N N . ARG A 1 278 ? 22.030 8.237 -16.703 1.00 95.12 278 ARG A N 1
ATOM 2076 C CA . ARG A 1 278 ? 23.127 7.809 -17.578 1.00 95.12 278 ARG A CA 1
ATOM 2077 C C . ARG A 1 278 ? 24.464 8.322 -17.047 1.00 95.12 278 ARG A C 1
ATOM 2079 O O . ARG A 1 278 ? 24.532 9.383 -16.429 1.00 95.12 278 ARG A O 1
ATOM 2086 N N . ALA A 1 279 ? 25.547 7.592 -17.304 1.00 91.94 279 ALA A N 1
ATOM 2087 C CA . ALA A 1 279 ? 26.883 8.044 -16.928 1.00 91.94 279 ALA A CA 1
ATOM 2088 C C . ALA A 1 279 ? 27.195 9.427 -17.528 1.00 91.94 279 ALA A C 1
ATOM 2090 O O . ALA A 1 279 ? 27.045 9.645 -18.728 1.00 91.94 279 ALA A O 1
ATOM 2091 N N . GLY A 1 280 ? 27.635 10.356 -16.674 1.00 85.81 280 GLY A N 1
ATOM 2092 C CA . GLY A 1 280 ? 27.891 11.753 -17.037 1.00 85.81 280 GLY A CA 1
ATOM 2093 C C . GLY A 1 280 ? 26.698 12.696 -16.841 1.00 85.81 280 GLY A C 1
ATOM 2094 O O . GLY A 1 280 ? 26.890 13.912 -16.832 1.00 85.81 280 GLY A O 1
ATOM 2095 N N . GLU A 1 281 ? 25.489 12.176 -16.614 1.00 88.88 281 GLU A N 1
ATOM 2096 C CA . GLU A 1 281 ? 24.300 12.979 -16.323 1.00 88.88 281 GLU A CA 1
ATOM 2097 C C . GLU A 1 281 ? 24.099 13.144 -14.811 1.00 88.88 281 GLU A C 1
ATOM 2099 O O . GLU A 1 281 ? 24.220 12.199 -14.034 1.00 88.88 281 GLU A O 1
ATOM 2104 N N . LYS A 1 282 ? 23.773 14.371 -14.381 1.00 80.00 282 LYS A N 1
ATOM 2105 C CA . LYS A 1 282 ? 23.476 14.673 -12.968 1.00 80.00 282 LYS A CA 1
ATOM 2106 C C . LYS A 1 282 ? 22.011 14.443 -12.595 1.00 80.00 282 LYS A C 1
ATOM 2108 O O . LYS A 1 282 ? 21.706 14.262 -11.421 1.00 80.00 282 LYS A O 1
ATOM 2113 N N . ALA A 1 283 ? 21.105 14.512 -13.568 1.00 90.19 283 ALA A N 1
ATOM 2114 C CA . ALA A 1 283 ? 19.680 14.332 -13.331 1.00 90.19 283 ALA A CA 1
ATOM 2115 C C . ALA A 1 283 ? 19.342 12.837 -13.279 1.00 90.19 283 ALA A C 1
ATOM 2117 O O . ALA A 1 283 ? 19.777 12.069 -14.133 1.00 90.19 283 ALA A O 1
ATOM 2118 N N . CYS A 1 284 ? 18.568 12.438 -12.272 1.00 94.31 284 CYS A N 1
ATOM 2119 C CA . CYS A 1 284 ? 18.023 11.089 -12.172 1.00 94.31 284 CYS A CA 1
ATOM 2120 C C . CYS A 1 284 ? 16.593 11.076 -12.700 1.00 94.31 284 CYS A C 1
ATOM 2122 O O . CYS A 1 284 ? 15.814 11.976 -12.393 1.00 94.31 284 CYS A O 1
ATOM 2124 N N . LEU A 1 285 ? 16.266 10.024 -13.438 1.00 95.75 285 LEU A N 1
ATOM 2125 C CA . LEU A 1 285 ? 14.913 9.628 -13.771 1.00 95.75 285 LEU A CA 1
ATOM 2126 C C . LEU A 1 285 ? 14.334 8.806 -12.612 1.00 95.75 285 LEU A C 1
ATOM 2128 O O . LEU A 1 285 ? 15.009 7.925 -12.070 1.00 95.75 285 LEU A O 1
ATOM 2132 N N . TYR A 1 286 ? 13.089 9.088 -12.248 1.00 96.12 286 TYR A N 1
ATOM 2133 C CA . TYR A 1 286 ? 12.320 8.389 -11.224 1.00 96.12 286 TYR A CA 1
ATOM 2134 C C . TYR A 1 286 ? 11.022 7.829 -11.810 1.00 96.12 286 TYR A C 1
ATOM 2136 O O . TYR A 1 286 ? 10.587 8.195 -12.902 1.00 96.12 286 TYR A O 1
ATOM 2144 N N . PHE A 1 287 ? 10.335 6.970 -11.050 1.00 95.06 287 PHE A N 1
ATOM 2145 C CA . PHE A 1 287 ? 9.038 6.437 -11.481 1.00 95.06 287 PHE A CA 1
ATOM 2146 C C . PHE A 1 287 ? 8.019 7.548 -11.788 1.00 95.06 287 PHE A C 1
ATOM 2148 O O . PHE A 1 287 ? 7.204 7.397 -12.695 1.00 95.06 287 PHE A O 1
ATOM 2155 N N . SER A 1 288 ? 8.077 8.683 -11.082 1.00 92.81 288 SER A N 1
ATOM 2156 C CA . SER A 1 288 ? 7.205 9.835 -11.346 1.00 92.81 288 SER A CA 1
ATOM 2157 C C . SER A 1 288 ? 7.335 10.382 -12.767 1.00 92.81 288 SER A C 1
ATOM 2159 O O . SER A 1 288 ? 6.360 10.889 -13.315 1.00 92.81 288 SER A O 1
ATOM 2161 N N . ASP A 1 289 ? 8.505 10.235 -13.384 1.00 93.81 289 ASP A N 1
ATOM 2162 C CA . ASP A 1 289 ? 8.790 10.783 -14.708 1.00 93.81 289 ASP A CA 1
ATOM 2163 C C . ASP A 1 289 ? 8.257 9.896 -15.841 1.00 93.81 289 ASP A C 1
ATOM 2165 O O . ASP A 1 289 ? 8.142 10.353 -16.979 1.00 93.81 289 ASP A O 1
ATOM 2169 N N . ILE A 1 290 ? 7.894 8.645 -15.531 1.00 90.62 290 ILE A N 1
ATOM 2170 C CA . ILE A 1 290 ? 7.349 7.663 -16.482 1.00 90.62 290 ILE A CA 1
ATOM 2171 C C . ILE A 1 290 ? 5.838 7.439 -16.314 1.00 90.62 290 ILE A C 1
ATOM 2173 O O . ILE A 1 290 ? 5.281 6.556 -16.956 1.00 90.62 290 ILE A O 1
ATOM 2177 N N . ILE A 1 291 ? 5.140 8.228 -15.484 1.00 85.94 291 ILE A N 1
ATOM 2178 C CA . ILE A 1 291 ? 3.695 8.050 -15.215 1.00 85.94 291 ILE A CA 1
ATOM 2179 C C . ILE A 1 291 ? 2.867 8.009 -16.505 1.00 85.94 291 ILE A C 1
ATOM 2181 O O . ILE A 1 291 ? 1.957 7.193 -16.622 1.00 85.94 291 ILE A O 1
ATOM 2185 N N . HIS A 1 292 ? 3.185 8.863 -17.478 1.00 81.69 292 HIS A N 1
ATOM 2186 C CA . HIS A 1 292 ? 2.465 8.926 -18.753 1.00 81.69 292 HIS A CA 1
ATOM 2187 C C . HIS A 1 292 ? 2.642 7.668 -19.614 1.00 81.69 292 HIS A C 1
ATOM 2189 O O . HIS A 1 292 ? 1.788 7.376 -20.441 1.00 81.69 292 HIS A O 1
ATOM 2195 N N . GLU A 1 293 ? 3.713 6.906 -19.392 1.00 80.75 293 GLU A N 1
ATOM 2196 C CA . GLU A 1 293 ? 3.984 5.629 -20.064 1.00 80.75 293 GLU A CA 1
ATOM 2197 C C . GLU A 1 293 ? 3.241 4.454 -19.399 1.00 80.75 293 GLU A C 1
ATOM 2199 O O . GLU A 1 293 ? 3.241 3.340 -19.921 1.00 80.75 293 GLU A O 1
ATOM 2204 N N . LEU A 1 294 ? 2.611 4.695 -18.240 1.00 76.44 294 LEU A N 1
ATOM 2205 C CA . LEU A 1 294 ? 1.803 3.727 -17.488 1.00 76.44 294 LEU A CA 1
ATOM 2206 C C . LEU A 1 294 ? 0.297 3.838 -17.791 1.00 76.44 294 LEU A C 1
ATOM 2208 O O . LEU A 1 294 ? -0.498 3.096 -17.203 1.00 76.44 294 LEU A O 1
ATOM 2212 N N . ILE A 1 295 ? -0.101 4.790 -18.646 1.00 60.97 295 ILE A N 1
ATOM 2213 C CA . ILE A 1 295 ? -1.497 5.043 -19.030 1.00 60.97 295 ILE A CA 1
ATOM 2214 C C . ILE A 1 295 ? -1.891 4.141 -20.196 1.00 60.97 295 ILE A C 1
ATOM 2216 O O . ILE A 1 295 ? -1.166 4.103 -21.207 1.00 60.97 295 ILE A O 1
#

Foldseek 3Di:
DVVVCVVDPPSLVDAAEAEAEDAALLVDDPVVNVVVLVVLLVCCVVVVHVAYEYHYELVSADLVSLVSRVVSRHQAYEYALQFQDQVLCVQLVNPDHNVSVLVRLVSCVVSVHAYEYEHEPFGQPDDLVRLLVRLVVVLVSLGQAYEYAYDFDFPPDPVVVCVVVVVGDGDAQVVSLLSVLLSQLSNVVSVHHYPYYYDDPVRVVGTPDYRHDNVSVLQSLLVLLLLQVQVQVVVDDAAKEAEPVCVDSNCDDVSCSCVVRVHHYDYDNPADHQWMDGPPDPDTDHSNNCSVVSD

Secondary structure (DSSP, 8-state):
-HHHHHTSTTGGGS--EEEE-SS-GGGS-HHHHHHHHHHHHHHHHTTS-SEEEEEE-GGG--HHHHHHHHHTTEEEEEEEEE-S-HHHHHHTT-SS-HHHHHHHHHHHHHTTPEEEEEE-TT-TT--HHHHHHHHHHHHHH--SEEEE----EETTSHHHHHHHTTS--PPPHHHHHHHHHHHHHHHHHTT-EEEEES--GGGGGGEEES---TTHHHHHHHHHHHHHHHHHHHH--S-EEE-GGGHHHHH-GGGHHHHHH---EEE-TTSPTT-EEETT--PPB-GGGGGGGG-